Protein AF-A0A8H9ICZ4-F1 (afdb_monomer)

Secondary structure (DSSP, 8-state):
----TTSHHHHHHHHHHHHHH-SSTT-EEHHHHHHHHHHHHHHHHHHHHT-PPPP--------PEEPHHHHHHHHHHHHHHT-S--SSHHHHHHHHHHHHHHHHHH--S-----S-TTTT-EEEEE-TTT--EEEEEEEEEE-SSSS-EEEEEEEETTTTEEEEEEEEGGGEEE-TTSPPPPHHHHHHHHHHHHHHHHHHHHHHHHHHHHHHHHHHHHHHHHHHHPPTT--EEEEEEEEEE---TTS-S--EEEEEEEEEEEES--S--HHHHHHHHTTSGGGHHHHTS-GGGEEE-TTSTTSEEE-SSS-TTSSEEEEEEEE-TT-GGGGSPS-EEPHHHH-TTHHHHHHHHTT-

pLDDT: mean 70.32, std 21.42, range [27.09, 97.62]

Mean predicted aligned error: 17.52 Å

Sequence (356 aa):
MSISLASQSTVLNIATWIRENTTILSTLTATDIAKGIYWQNAESYAARYNESAQAWNDTTQVTETLTRTKAYSELRYILISNCYEGDTQEEINNFALCLRLLNAILANPVDIDSYDTVIGKFVTVKNTYSNAYYDAYILEVDHTGLSPKYTLGAFDIFNDKWLFTTRSERDITINDCRPQLSNTQAVNFKAFIQEQLDAEKQANRDRAKAEQDAHNEYIKHIEQYMPKNTKAVIVAQNVTNTSNSLEDYHGSTTNQTIILAWSTHTRNLFPEMRKAAALHEDTKHLATLPKDCEHKRSYSSLNAYLKETSNEFADGWLVHKVNLFDKGASWVPQGVLAEHLTNPQSTKKLLRKKRT

Organism: NCBI:txid368405

Radius of gyration: 33.21 Å; Cα contacts (8 Å, |Δi|>4): 492; chains: 1; bounding box: 72×67×88 Å

Structure (mmCIF, N/CA/C/O backbone):
data_AF-A0A8H9ICZ4-F1
#
_entry.id   AF-A0A8H9ICZ4-F1
#
loop_
_atom_site.group_PDB
_atom_site.id
_atom_site.type_symbol
_atom_site.label_atom_id
_atom_site.label_alt_id
_atom_site.label_comp_id
_atom_site.label_asym_id
_atom_site.label_entity_id
_atom_site.label_seq_id
_atom_site.pdbx_PDB_ins_code
_atom_site.Cartn_x
_atom_site.Cartn_y
_atom_site.Cartn_z
_atom_site.occupancy
_atom_site.B_iso_or_equiv
_atom_site.auth_seq_id
_atom_site.auth_comp_id
_atom_site.auth_asym_id
_atom_site.auth_atom_id
_atom_site.pdbx_PDB_model_num
ATOM 1 N N . MET A 1 1 ? -35.352 26.876 40.246 1.00 27.09 1 MET A N 1
ATOM 2 C CA . MET A 1 1 ? -35.219 25.408 40.379 1.00 27.09 1 MET A CA 1
ATOM 3 C C . MET A 1 1 ? -33.814 25.057 39.935 1.00 27.09 1 MET A C 1
ATOM 5 O O . MET A 1 1 ? -33.484 25.385 38.806 1.00 27.09 1 MET A O 1
ATOM 9 N N . SER A 1 2 ? -32.968 24.501 40.806 1.00 28.72 2 SER A N 1
ATOM 10 C CA . SER A 1 2 ? -31.608 24.117 40.414 1.00 28.72 2 SER A CA 1
ATOM 11 C C . SER A 1 2 ? -31.675 22.898 39.492 1.00 28.72 2 SER A C 1
ATOM 13 O O . SER A 1 2 ? -32.033 21.798 39.909 1.00 28.72 2 SER A O 1
ATOM 15 N N . ILE A 1 3 ? -31.371 23.093 38.211 1.00 28.48 3 ILE A N 1
ATOM 16 C CA . ILE A 1 3 ? -31.155 21.978 37.291 1.00 28.48 3 ILE A CA 1
ATOM 17 C C . ILE A 1 3 ? -29.785 21.399 37.642 1.00 28.48 3 ILE A C 1
ATOM 19 O O . ILE A 1 3 ? -28.754 22.022 37.410 1.00 28.48 3 ILE A O 1
ATOM 23 N N . SER A 1 4 ? -29.767 20.217 38.256 1.00 35.94 4 SER A N 1
ATOM 24 C CA . SER A 1 4 ? -28.519 19.499 38.508 1.00 35.94 4 SER A CA 1
ATOM 25 C C . SER A 1 4 ? -27.941 19.020 37.173 1.00 35.94 4 SER A C 1
ATOM 27 O O . SER A 1 4 ? -28.551 18.197 36.484 1.00 35.94 4 SER A O 1
ATOM 29 N N . LEU A 1 5 ? -26.756 19.518 36.812 1.00 37.50 5 LEU A N 1
ATOM 30 C CA . LEU A 1 5 ? -25.981 19.075 35.641 1.00 37.50 5 LEU A CA 1
ATOM 31 C C . LEU A 1 5 ? -25.476 17.627 35.789 1.00 37.50 5 LEU A C 1
ATOM 33 O O . LEU A 1 5 ? -25.150 16.973 34.804 1.00 37.50 5 LEU A O 1
ATOM 37 N N . ALA A 1 6 ? -25.497 17.090 37.013 1.00 37.62 6 ALA A N 1
ATOM 38 C CA . ALA A 1 6 ? -25.291 15.675 37.304 1.00 37.62 6 ALA A CA 1
ATOM 39 C C . ALA A 1 6 ? -26.594 14.856 37.243 1.00 37.62 6 ALA A C 1
ATOM 41 O O . ALA A 1 6 ? -26.586 13.661 37.551 1.00 37.62 6 ALA A O 1
ATOM 42 N N . SER A 1 7 ? -27.731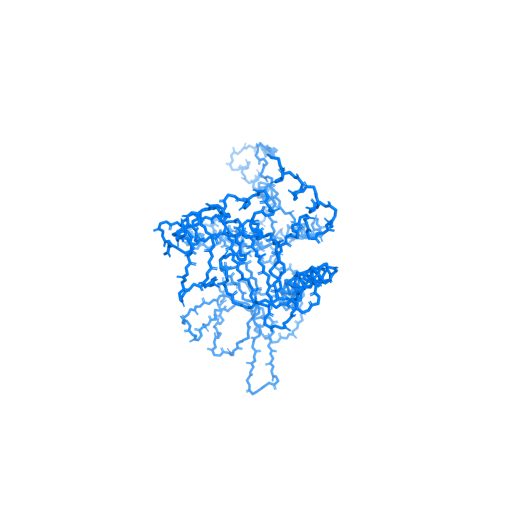 15.449 36.871 1.00 41.56 7 SER A N 1
ATOM 43 C CA . SER A 1 7 ? -28.952 14.670 36.682 1.00 41.56 7 SER A CA 1
ATOM 44 C C . SER A 1 7 ? -28.864 13.873 35.383 1.00 41.56 7 SER A C 1
ATOM 46 O O . SER A 1 7 ? -28.462 14.375 34.330 1.00 41.56 7 SER A O 1
ATOM 48 N N . GLN A 1 8 ? -29.229 12.596 35.472 1.00 39.47 8 GLN A N 1
ATOM 49 C CA . GLN A 1 8 ? -29.241 11.679 34.337 1.00 39.47 8 GLN A CA 1
ATOM 50 C C . GLN A 1 8 ? -30.065 12.242 33.172 1.00 39.47 8 GLN A C 1
ATOM 52 O O . GLN A 1 8 ? -29.652 12.101 32.030 1.00 39.47 8 GLN A O 1
ATOM 57 N N . SER A 1 9 ? -31.159 12.950 33.463 1.00 40.88 9 SER A N 1
ATOM 58 C CA . SER A 1 9 ? -32.068 13.548 32.483 1.00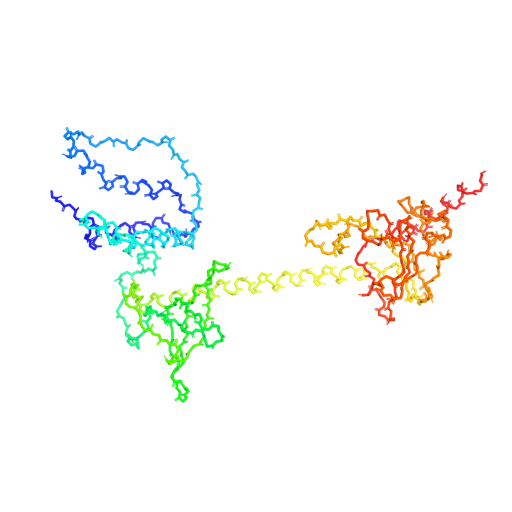 40.88 9 SER A CA 1
ATOM 59 C C . SER A 1 9 ? -31.436 14.685 31.673 1.00 40.88 9 SER A C 1
ATOM 61 O O . SER A 1 9 ? -31.591 14.718 30.458 1.00 40.88 9 SER A O 1
ATOM 63 N N . THR A 1 10 ? -30.677 15.591 32.301 1.00 41.53 10 THR A N 1
ATOM 64 C CA . THR A 1 10 ? -30.000 16.695 31.589 1.00 41.53 10 THR A CA 1
ATOM 65 C C . THR A 1 10 ? -28.884 16.174 30.684 1.00 41.53 10 THR A C 1
ATOM 67 O O . THR A 1 10 ? -28.774 16.584 29.530 1.00 41.53 10 THR A O 1
ATOM 70 N N . VAL A 1 11 ? -28.114 15.198 31.171 1.00 44.62 11 VAL A N 1
ATOM 71 C CA . VAL A 1 11 ? -27.089 14.496 30.383 1.00 44.62 11 VAL A CA 1
ATOM 72 C C . VAL A 1 11 ? -27.720 13.728 29.221 1.00 44.62 11 VAL A C 1
ATOM 74 O O . VAL A 1 11 ? -27.209 13.797 28.105 1.00 44.62 11 VAL A O 1
ATOM 77 N N . LEU A 1 12 ? -28.843 13.038 29.455 1.00 43.97 12 LEU A N 1
ATOM 78 C CA . LEU A 1 12 ? -29.597 12.359 28.402 1.00 43.97 12 LEU A CA 1
ATOM 79 C C . LEU A 1 12 ? -30.055 13.342 27.342 1.00 43.97 12 LEU A C 1
ATOM 81 O O . LEU A 1 12 ? -29.928 13.036 26.169 1.00 43.97 12 LEU A O 1
ATOM 85 N N . ASN A 1 13 ? -30.567 14.505 27.733 1.00 43.56 13 ASN A N 1
ATOM 86 C CA . ASN A 1 13 ? -31.082 15.493 26.795 1.00 43.56 13 ASN A CA 1
ATOM 87 C C . ASN A 1 13 ? -29.965 16.107 25.949 1.00 43.56 13 ASN A C 1
ATOM 89 O O . ASN A 1 13 ? -30.157 16.277 24.755 1.00 43.56 13 ASN A O 1
ATOM 93 N N . ILE A 1 14 ? -28.782 16.357 26.517 1.00 45.78 14 ILE A N 1
ATOM 94 C CA . ILE A 1 14 ? -27.611 16.828 25.759 1.00 45.78 14 ILE A CA 1
ATOM 95 C C . ILE A 1 14 ? -27.103 15.726 24.820 1.00 45.78 14 ILE A C 1
ATOM 97 O O . ILE A 1 14 ? -26.908 15.965 23.635 1.00 45.78 14 ILE A O 1
ATOM 101 N N . ALA A 1 15 ? -26.959 14.495 25.314 1.00 47.31 15 ALA A N 1
ATOM 102 C CA . ALA A 1 15 ? -26.570 13.334 24.516 1.00 47.31 15 ALA A CA 1
ATOM 103 C C . ALA A 1 15 ? -27.557 13.028 23.382 1.00 47.31 15 ALA A C 1
ATOM 105 O O . ALA A 1 15 ? -27.167 12.630 22.289 1.00 47.31 15 ALA A O 1
ATOM 106 N N . THR A 1 16 ? -28.849 13.162 23.660 1.00 43.47 16 THR A N 1
ATOM 107 C CA . THR A 1 16 ? -29.951 12.927 22.724 1.00 43.47 16 THR A CA 1
ATOM 108 C C . THR A 1 16 ? -30.033 14.060 21.720 1.00 43.47 16 THR A C 1
ATOM 110 O O . THR A 1 16 ? -30.043 13.776 20.538 1.00 43.47 16 THR A O 1
ATOM 113 N N . TRP A 1 17 ? -29.918 15.321 22.143 1.00 43.56 17 TRP A N 1
ATOM 114 C CA . TRP A 1 17 ? -29.820 16.463 21.235 1.00 43.56 17 TRP A CA 1
ATOM 115 C C . TRP A 1 17 ? -28.614 16.345 20.296 1.00 43.56 17 TRP A C 1
ATOM 117 O O . TRP A 1 17 ? -28.780 16.519 19.092 1.00 43.56 17 TRP A O 1
ATOM 127 N N . ILE A 1 18 ? -27.435 15.969 20.813 1.00 43.91 18 ILE A N 1
ATOM 128 C CA . ILE A 1 18 ? -26.242 15.696 19.999 1.00 43.91 18 ILE A CA 1
ATOM 129 C C . ILE A 1 18 ? -26.544 14.574 18.999 1.00 43.91 18 ILE A C 1
ATOM 131 O O . ILE A 1 18 ? -26.320 14.762 17.813 1.00 43.91 18 ILE A O 1
ATOM 135 N N . ARG A 1 19 ? -27.111 13.440 19.424 1.00 45.88 19 ARG A N 1
ATOM 136 C CA . ARG A 1 19 ? -27.423 12.302 18.531 1.00 45.88 19 ARG A CA 1
ATOM 137 C C . ARG A 1 19 ? -28.530 12.590 17.506 1.00 45.88 19 ARG A C 1
ATOM 139 O O . ARG A 1 19 ? -28.435 12.127 16.377 1.00 45.88 19 ARG A O 1
ATOM 146 N N . GLU A 1 20 ? -29.563 13.340 17.875 1.00 39.91 20 GLU A N 1
ATOM 147 C CA . GLU A 1 20 ? -30.740 13.630 17.041 1.00 39.91 20 GLU A CA 1
ATOM 148 C C . GLU A 1 20 ? -30.506 14.791 16.066 1.00 39.91 20 GLU A C 1
ATOM 150 O O . GLU A 1 20 ? -31.082 14.801 14.982 1.00 39.91 20 GLU A O 1
ATOM 155 N N . ASN A 1 21 ? -29.634 15.746 16.413 1.00 36.22 21 ASN A N 1
ATOM 156 C CA . ASN A 1 21 ? -29.272 16.878 15.550 1.00 36.22 21 ASN A CA 1
ATOM 157 C C . ASN A 1 21 ? -27.935 16.667 14.818 1.00 36.22 21 ASN A C 1
ATOM 159 O O . ASN A 1 21 ? -27.538 17.509 14.016 1.00 36.22 21 ASN A O 1
ATOM 163 N N . THR A 1 22 ? -27.257 15.534 15.043 1.00 37.00 22 THR A N 1
ATOM 164 C CA . THR A 1 22 ? -26.111 15.080 14.241 1.00 37.00 22 THR A CA 1
ATOM 165 C C . THR A 1 22 ? -26.385 13.667 13.731 1.00 37.00 22 THR A C 1
ATOM 167 O O . THR A 1 22 ? -25.941 12.659 14.269 1.00 37.00 22 THR A O 1
ATOM 170 N N . THR A 1 23 ? -27.175 13.583 12.662 1.00 30.86 23 THR A N 1
ATOM 171 C CA . THR A 1 23 ? -27.604 12.312 12.055 1.00 30.86 23 THR A CA 1
ATOM 172 C C . THR A 1 23 ? -26.457 11.489 11.466 1.00 30.86 23 THR A C 1
ATOM 174 O O . THR A 1 23 ? -26.645 10.317 11.155 1.00 30.86 23 THR A O 1
ATOM 177 N N . ILE A 1 24 ? -25.257 12.058 11.347 1.00 32.97 24 ILE A N 1
ATOM 178 C CA . ILE A 1 24 ? -24.022 11.378 10.962 1.00 32.97 24 ILE A CA 1
ATOM 179 C C . ILE A 1 24 ? -22.889 12.094 11.717 1.00 32.97 24 ILE A C 1
ATOM 181 O O . ILE A 1 24 ? -22.694 13.293 11.531 1.00 32.97 24 ILE A O 1
ATOM 185 N N . LEU A 1 25 ? -22.145 11.397 12.586 1.00 39.47 25 LEU A N 1
ATOM 186 C CA . LEU A 1 25 ? -20.946 11.921 13.270 1.00 39.47 25 LEU A CA 1
ATOM 187 C C . LEU A 1 25 ? -19.791 12.114 12.268 1.00 39.47 25 LEU A C 1
ATOM 189 O O . LEU A 1 25 ? -18.772 11.429 12.344 1.00 39.47 25 LEU A O 1
ATOM 193 N N . SER A 1 26 ? -19.937 13.025 11.307 1.00 34.00 26 SER A N 1
ATOM 194 C CA . SER A 1 26 ? -18.818 13.433 10.459 1.00 34.00 26 SER A CA 1
ATOM 195 C C . SER A 1 26 ? -18.043 14.601 11.058 1.00 34.00 26 SER A C 1
ATOM 197 O O . SER A 1 26 ? -16.827 14.614 10.912 1.00 34.00 26 SER A O 1
ATOM 199 N N . THR A 1 27 ? -18.679 15.550 11.761 1.00 37.88 27 THR A N 1
ATOM 200 C CA . THR A 1 27 ? -17.985 16.775 12.193 1.00 37.88 27 THR A CA 1
ATOM 201 C C . THR A 1 27 ? -18.623 17.456 13.420 1.00 37.88 27 THR A C 1
ATOM 203 O O . THR A 1 27 ? -19.691 18.050 13.296 1.00 37.88 27 THR A O 1
ATOM 206 N N . LEU A 1 28 ? -17.972 17.425 14.590 1.00 40.53 28 LEU A N 1
ATOM 207 C CA . LEU A 1 28 ? -18.245 18.343 15.717 1.00 40.53 28 LEU A CA 1
ATOM 208 C C . LEU A 1 28 ? -17.168 19.428 15.729 1.00 40.53 28 LEU A C 1
ATOM 210 O O . LEU A 1 28 ? -15.996 19.070 15.663 1.00 40.53 28 LEU A O 1
ATOM 214 N N . THR A 1 29 ? -17.499 20.718 15.836 1.00 48.00 29 THR A N 1
ATOM 215 C CA . THR A 1 29 ? -16.441 21.724 16.031 1.00 48.00 29 THR A CA 1
ATOM 216 C C . THR A 1 29 ? -16.090 21.868 17.510 1.00 48.00 29 THR A C 1
ATOM 218 O O . THR A 1 29 ? -16.952 21.718 18.379 1.00 48.00 29 THR A O 1
ATOM 221 N N . ALA A 1 30 ? -14.835 22.186 17.837 1.00 45.31 30 ALA A N 1
ATOM 222 C CA . ALA A 1 30 ? -14.456 22.509 19.221 1.00 45.31 30 ALA A CA 1
ATOM 223 C C . ALA A 1 30 ? -15.300 23.673 19.794 1.00 45.31 30 ALA A C 1
ATOM 225 O O . ALA A 1 30 ? -15.595 23.708 20.991 1.00 45.31 30 ALA A O 1
ATOM 226 N N . THR A 1 31 ? -15.770 24.578 18.929 1.00 47.00 31 THR A N 1
ATOM 227 C CA . THR A 1 31 ? -16.723 25.640 19.272 1.00 47.00 31 THR A CA 1
ATOM 228 C C . THR A 1 31 ? -18.098 25.111 19.692 1.00 47.00 31 THR A C 1
ATOM 230 O O . THR A 1 31 ? -18.694 25.688 20.598 1.00 47.00 31 THR A O 1
ATOM 233 N N . ASP A 1 32 ? -18.599 24.017 19.118 1.00 48.28 32 ASP A N 1
ATOM 234 C CA . ASP A 1 32 ? -19.901 23.443 19.499 1.00 48.28 32 ASP A CA 1
ATOM 235 C C . ASP A 1 32 ? -19.861 22.830 20.905 1.00 48.28 32 ASP A C 1
ATOM 237 O O . ASP A 1 32 ? -20.785 23.007 21.703 1.00 48.28 32 ASP A O 1
ATOM 241 N N . ILE A 1 33 ? -18.741 22.186 21.249 1.00 48.81 33 ILE A N 1
ATOM 242 C CA . ILE A 1 33 ? -18.487 21.656 22.595 1.00 48.81 33 ILE A CA 1
ATOM 243 C C . ILE A 1 33 ? -18.355 22.811 23.602 1.00 48.81 33 ILE A C 1
ATOM 245 O O . ILE A 1 33 ? -18.996 22.792 24.654 1.00 48.81 33 ILE A O 1
ATOM 249 N N . ALA A 1 34 ? -17.588 23.853 23.264 1.00 46.28 34 ALA A N 1
ATOM 250 C CA . ALA A 1 34 ? -17.406 25.031 24.114 1.00 46.28 34 ALA A CA 1
ATOM 251 C C . ALA A 1 34 ? -18.712 25.818 24.339 1.00 46.28 34 ALA A C 1
ATOM 253 O O . ALA A 1 34 ? -18.998 26.213 25.471 1.00 46.28 34 ALA A O 1
ATOM 254 N N . LYS A 1 35 ? -19.547 25.988 23.301 1.00 49.44 35 LYS A N 1
ATOM 255 C CA . LYS A 1 35 ? -20.887 26.595 23.408 1.00 49.44 35 LYS A CA 1
ATOM 256 C C . LYS A 1 35 ? -21.784 25.782 24.342 1.00 49.44 35 LYS A C 1
ATOM 258 O O . LYS A 1 35 ? -22.450 26.365 25.197 1.00 49.44 35 LYS A O 1
ATOM 263 N N . GLY A 1 36 ? -21.762 24.452 24.230 1.00 45.88 36 GLY A N 1
ATOM 264 C CA . GLY A 1 36 ? -22.492 23.559 25.131 1.00 45.88 36 GLY A CA 1
ATOM 265 C C . GLY A 1 36 ? -22.090 23.730 26.601 1.00 45.88 36 GLY A C 1
ATOM 266 O O . GLY A 1 36 ? -22.961 23.790 27.466 1.00 45.88 36 GLY A O 1
ATOM 267 N N . ILE A 1 37 ? -20.790 23.877 26.879 1.00 45.56 37 ILE A N 1
ATOM 268 C CA . ILE A 1 37 ? -20.255 24.100 28.234 1.00 45.56 37 ILE A CA 1
ATOM 269 C C . ILE A 1 37 ? -20.577 25.517 28.748 1.00 45.56 37 ILE A C 1
ATOM 271 O O . ILE A 1 37 ? -20.910 25.682 29.921 1.00 45.56 37 ILE A O 1
ATOM 275 N N . TYR A 1 38 ? -20.520 26.552 27.905 1.00 44.19 38 TYR A N 1
ATOM 276 C CA . TYR A 1 38 ? -20.834 27.927 28.312 1.00 44.19 38 TYR A CA 1
ATOM 277 C C . TYR A 1 38 ? -22.303 28.125 28.673 1.00 44.19 38 TYR A C 1
ATOM 279 O O . TYR A 1 38 ? -22.601 28.646 29.745 1.00 44.19 38 TYR A O 1
ATOM 287 N N . TRP A 1 39 ? -23.231 27.682 27.819 1.00 44.75 39 TRP A N 1
ATOM 288 C CA . TRP A 1 39 ? -24.665 27.839 28.083 1.00 44.75 39 TRP A CA 1
ATOM 289 C C . TRP A 1 39 ? -25.118 27.068 29.331 1.00 44.75 39 TRP A C 1
ATOM 291 O O . TRP A 1 39 ? -26.049 27.498 30.004 1.00 44.75 39 TRP A O 1
ATOM 301 N N . GLN A 1 40 ? -24.417 25.992 29.703 1.00 42.16 40 GLN A N 1
ATOM 302 C CA . GLN A 1 40 ? -24.624 25.290 30.977 1.00 42.16 40 GLN A CA 1
ATOM 303 C C . GLN A 1 40 ? -24.205 26.107 32.207 1.00 42.16 40 GLN A C 1
ATOM 305 O O . GLN A 1 40 ? -24.763 25.921 33.287 1.00 42.16 40 GLN A O 1
ATOM 310 N N . ASN A 1 41 ? -23.228 27.004 32.059 1.00 39.53 41 ASN A N 1
ATOM 311 C CA . ASN A 1 41 ? -22.627 27.750 33.163 1.00 39.53 41 ASN A CA 1
ATOM 312 C C . ASN A 1 41 ? -23.062 29.220 33.221 1.00 39.53 41 ASN A C 1
ATOM 314 O O . ASN A 1 41 ? -22.867 29.854 34.254 1.00 39.53 41 ASN A O 1
ATOM 318 N N . ALA A 1 42 ? -23.671 29.762 32.163 1.00 45.28 42 ALA A N 1
ATOM 319 C CA . ALA A 1 42 ? -23.989 31.184 32.038 1.00 45.28 42 ALA A CA 1
ATOM 320 C C . ALA A 1 42 ? -24.903 31.705 33.163 1.00 45.28 42 ALA A C 1
ATOM 322 O O . ALA A 1 42 ? -24.630 32.761 33.726 1.00 45.28 42 ALA A O 1
ATOM 323 N N . GLU A 1 43 ? -25.936 30.950 33.554 1.00 44.38 43 GLU A N 1
ATOM 324 C CA . GLU A 1 43 ? -26.834 31.337 34.656 1.00 44.38 43 GLU A CA 1
ATOM 325 C C . GLU A 1 43 ? -26.181 31.174 36.037 1.00 44.38 43 GLU A C 1
ATOM 327 O O . GLU A 1 43 ? -26.373 32.010 36.918 1.00 44.38 43 GLU A O 1
ATOM 332 N N . SER A 1 44 ? -25.364 30.130 36.221 1.00 42.50 44 SER A N 1
ATOM 333 C CA . SER A 1 44 ? -24.639 29.882 37.477 1.00 42.50 44 SER A CA 1
ATOM 334 C C . SER A 1 44 ? -23.528 30.912 37.706 1.00 42.50 44 SER A C 1
ATOM 336 O O . SER A 1 44 ? -23.331 31.376 38.826 1.00 42.50 44 SER A O 1
ATOM 338 N N . TYR A 1 45 ? -22.831 31.312 36.641 1.00 41.72 45 TYR A N 1
ATOM 339 C CA . TYR A 1 45 ? -21.828 32.375 36.642 1.00 41.72 45 TYR A CA 1
ATOM 340 C C . TYR A 1 45 ? -22.478 33.742 36.904 1.00 41.72 45 TYR A C 1
ATOM 342 O O . TYR A 1 45 ? -22.059 34.457 37.810 1.00 41.72 45 TYR A O 1
ATOM 350 N N . ALA A 1 46 ? -23.567 34.063 36.196 1.00 48.16 46 ALA A N 1
ATOM 351 C CA . ALA A 1 46 ? -24.364 35.275 36.400 1.00 48.16 46 ALA A CA 1
ATOM 352 C C . ALA A 1 46 ? -24.874 35.409 37.849 1.00 48.16 46 ALA A C 1
ATOM 354 O O . ALA A 1 46 ? -24.728 36.459 38.472 1.00 48.16 46 ALA A O 1
ATOM 355 N N . ALA A 1 47 ? -25.370 34.315 38.435 1.00 46.69 47 ALA A N 1
ATOM 356 C CA . ALA A 1 47 ? -25.813 34.279 39.827 1.00 46.69 47 ALA A CA 1
ATOM 357 C C . ALA A 1 47 ? -24.665 34.449 40.841 1.00 46.69 47 ALA A C 1
ATOM 359 O O . ALA A 1 47 ? -24.868 35.039 41.900 1.00 46.69 47 ALA A O 1
ATOM 360 N N . ARG A 1 48 ? -23.457 33.957 40.530 1.00 43.25 48 ARG A N 1
ATOM 361 C CA . ARG A 1 48 ? -22.283 34.035 41.421 1.00 43.25 48 ARG A CA 1
ATOM 362 C C . ARG A 1 48 ? -21.703 35.451 41.514 1.00 43.25 48 ARG A C 1
ATOM 364 O O . ARG A 1 48 ? -21.144 35.797 42.551 1.00 43.25 48 ARG A O 1
ATOM 371 N N . TYR A 1 49 ? -21.875 36.264 40.470 1.00 43.56 49 TYR A N 1
ATOM 372 C CA . TYR A 1 49 ? -21.368 37.643 40.396 1.00 43.56 49 TYR A CA 1
ATOM 373 C C . TYR A 1 49 ? -22.470 38.715 40.401 1.00 43.56 49 TYR A C 1
ATOM 375 O O . TYR A 1 49 ? -22.174 39.903 40.312 1.00 43.56 49 TYR A O 1
ATOM 383 N N . ASN A 1 50 ? -23.732 38.309 40.584 1.00 56.53 50 ASN A N 1
ATOM 384 C CA . ASN A 1 50 ? -24.913 39.177 40.602 1.00 56.53 50 ASN A CA 1
ATOM 385 C C . ASN A 1 50 ? -25.105 39.985 39.300 1.00 56.53 50 ASN A C 1
ATOM 387 O O . ASN A 1 50 ? -25.561 41.129 39.314 1.00 56.53 50 ASN A O 1
ATOM 391 N N . GLU A 1 51 ? -24.753 39.368 38.174 1.00 51.19 51 GLU A N 1
ATOM 392 C CA . GLU A 1 51 ? -24.888 39.917 36.826 1.00 51.19 51 GLU A CA 1
ATOM 393 C C . GLU A 1 51 ? -25.991 39.179 36.050 1.00 51.19 51 GLU A C 1
ATOM 395 O O . GLU A 1 51 ? -26.518 38.162 36.492 1.00 51.19 51 GLU A O 1
ATOM 400 N N . SER A 1 52 ? -26.381 39.701 34.886 1.00 52.78 52 SER A N 1
ATOM 401 C CA . SER A 1 52 ? -27.273 38.988 33.958 1.00 52.78 52 SER A CA 1
ATOM 402 C C . SER A 1 52 ? -26.439 38.100 33.035 1.00 52.78 52 SER A C 1
ATOM 404 O O . SER A 1 52 ? -25.384 38.539 32.579 1.00 52.78 52 SER A O 1
ATOM 406 N N . ALA A 1 53 ? -26.904 36.883 32.726 1.00 51.53 53 ALA A N 1
ATOM 407 C CA . ALA A 1 53 ? -26.224 36.005 31.772 1.00 51.53 53 ALA A CA 1
ATOM 408 C C . ALA A 1 53 ? -26.044 36.734 30.431 1.00 51.53 53 ALA A C 1
ATOM 410 O O . ALA A 1 53 ? -27.022 37.134 29.796 1.00 51.53 53 ALA A O 1
ATOM 411 N N . GLN A 1 54 ? -24.793 36.955 30.030 1.00 51.25 54 GLN A N 1
ATOM 412 C CA . GLN A 1 54 ? -24.497 37.607 28.758 1.00 51.25 54 GLN A CA 1
ATOM 413 C C . GLN A 1 54 ? -24.628 36.612 27.601 1.00 51.25 54 GLN A C 1
ATOM 415 O O . GLN A 1 54 ? -24.502 35.402 27.780 1.00 51.25 54 GLN A O 1
ATOM 420 N N . ALA A 1 55 ? -24.908 37.120 26.400 1.00 53.16 55 ALA A N 1
ATOM 421 C CA . ALA A 1 55 ? -24.894 36.298 25.198 1.00 53.16 55 ALA A CA 1
ATOM 422 C C . ALA A 1 55 ? -23.460 35.821 24.907 1.00 53.16 55 ALA A C 1
ATOM 424 O O . ALA A 1 55 ? -22.511 36.593 25.055 1.00 53.16 55 ALA A O 1
ATOM 425 N N . TRP A 1 56 ? -23.306 34.566 24.465 1.00 46.09 56 TRP A N 1
ATOM 426 C CA . TRP A 1 56 ? -22.014 34.028 24.027 1.00 46.09 56 TRP A CA 1
ATOM 427 C C . TRP A 1 56 ? -21.412 34.921 22.939 1.00 46.09 56 TRP A C 1
ATOM 429 O O . TRP A 1 56 ? -21.949 35.004 21.831 1.00 46.09 56 TRP A O 1
ATOM 439 N N . ASN A 1 57 ? -20.297 35.581 23.255 1.00 49.62 57 ASN A N 1
ATOM 440 C CA . ASN A 1 57 ? -19.577 36.417 22.304 1.00 49.62 57 ASN A CA 1
ATOM 441 C C . ASN A 1 57 ? -18.576 35.549 21.531 1.00 49.62 57 ASN A C 1
ATOM 443 O O . ASN A 1 57 ? -17.552 35.120 22.059 1.00 49.62 57 ASN A O 1
ATOM 447 N N . ASP A 1 58 ? -18.913 35.271 20.272 1.00 49.22 58 ASP A N 1
ATOM 448 C CA . ASP A 1 58 ? -18.264 34.302 19.380 1.00 49.22 58 ASP A CA 1
ATOM 449 C C . ASP A 1 58 ? -16.944 34.829 18.777 1.00 49.22 58 ASP A C 1
ATOM 451 O O . ASP A 1 58 ? -16.732 34.765 17.569 1.00 49.22 58 ASP A O 1
ATOM 455 N N . THR A 1 59 ? -16.052 35.415 19.582 1.00 44.66 59 THR A N 1
ATOM 456 C CA . THR A 1 59 ? -14.808 36.018 19.058 1.00 44.66 59 THR A CA 1
ATOM 457 C C . THR A 1 59 ? -13.711 35.003 18.726 1.00 44.66 59 THR A C 1
ATOM 459 O O . THR A 1 59 ? -12.736 35.359 18.069 1.00 44.66 59 THR A O 1
ATOM 462 N N . THR A 1 60 ? -13.867 33.738 19.122 1.00 46.81 60 THR A N 1
ATOM 463 C CA . THR A 1 60 ? -12.933 32.642 18.816 1.00 46.81 60 THR A CA 1
ATOM 464 C C . THR A 1 60 ? -13.697 31.438 18.269 1.00 46.81 60 THR A C 1
ATOM 466 O O . THR A 1 60 ? -13.990 30.475 18.976 1.00 46.81 60 THR A O 1
ATOM 469 N N . GLN A 1 61 ? -14.026 31.487 16.977 1.00 45.16 61 GLN A N 1
ATOM 470 C CA . GLN A 1 61 ? -14.460 30.297 16.252 1.00 45.16 61 GLN A CA 1
ATOM 471 C C . GLN A 1 61 ? -13.258 29.371 16.043 1.00 45.16 61 GLN A C 1
ATOM 473 O O . GLN A 1 61 ? -12.357 29.662 15.260 1.00 45.16 61 GLN A O 1
ATOM 478 N N . VAL A 1 62 ? -13.242 28.251 16.758 1.00 45.38 62 VAL A N 1
ATOM 479 C CA . VAL A 1 62 ? -12.336 27.133 16.514 1.00 45.38 62 VAL A CA 1
ATOM 480 C C . VAL A 1 62 ? -13.042 26.223 15.512 1.00 45.38 62 VAL A C 1
ATOM 482 O O . VAL A 1 62 ? -13.919 25.438 15.863 1.00 45.38 62 VAL A O 1
ATOM 485 N N . THR A 1 63 ? -12.677 26.361 14.240 1.00 45.75 63 THR A N 1
ATOM 486 C CA . THR A 1 63 ? -13.274 25.657 13.091 1.00 45.75 63 THR A CA 1
ATOM 487 C C . THR A 1 63 ? -12.792 24.213 12.928 1.00 45.75 63 THR A C 1
ATOM 489 O O . THR A 1 63 ? -13.049 23.581 11.902 1.00 45.75 63 THR A O 1
ATOM 492 N N . GLU A 1 64 ? -12.091 23.660 13.921 1.00 44.69 64 GLU A N 1
ATOM 493 C CA . GLU A 1 64 ? -11.579 22.298 13.834 1.00 44.69 64 GLU A CA 1
ATOM 494 C C . GLU A 1 64 ? -12.701 21.279 14.015 1.00 44.69 64 GLU A C 1
ATOM 496 O O . GLU A 1 64 ? -13.374 21.232 15.041 1.00 44.69 64 GLU A O 1
ATOM 501 N N . THR A 1 65 ? -12.859 20.449 12.993 1.00 44.66 65 THR A N 1
ATOM 502 C CA . THR A 1 65 ? -13.761 19.308 12.934 1.00 44.66 65 THR A CA 1
ATOM 503 C C . THR A 1 65 ? -13.169 18.111 13.687 1.00 44.66 65 THR A C 1
ATOM 505 O O . THR A 1 65 ? -12.101 17.612 13.334 1.00 44.66 65 THR A O 1
ATOM 508 N N . LEU A 1 66 ? -13.882 17.610 14.693 1.00 44.28 66 LEU A N 1
ATOM 509 C CA . LEU A 1 66 ? -13.517 16.445 15.495 1.00 44.28 66 LEU A CA 1
ATOM 510 C C . LEU A 1 66 ? -14.316 15.212 15.041 1.00 44.28 66 LEU A C 1
ATOM 512 O O . LEU A 1 66 ? -15.548 15.234 14.997 1.00 44.28 66 LEU A O 1
ATOM 516 N N . THR A 1 67 ? -13.607 14.125 14.719 1.00 48.84 67 THR A N 1
ATOM 517 C CA . THR A 1 67 ? -14.189 12.795 14.452 1.00 48.84 67 THR A CA 1
ATOM 518 C C . THR A 1 67 ? -14.588 12.105 15.763 1.00 48.84 67 THR A C 1
ATOM 520 O O . THR A 1 67 ? -14.109 12.487 16.829 1.00 48.84 67 THR A O 1
ATOM 523 N N . ARG A 1 68 ? -15.414 11.044 15.726 1.00 46.59 68 ARG A N 1
ATOM 524 C CA . ARG A 1 68 ? -15.791 10.275 16.938 1.00 46.59 68 ARG A CA 1
ATOM 525 C C . ARG A 1 68 ? -14.570 9.727 17.691 1.00 46.59 68 ARG A C 1
ATOM 527 O O . ARG A 1 68 ? -14.534 9.792 18.916 1.00 46.59 68 ARG A O 1
ATOM 534 N N . THR A 1 69 ? -13.564 9.235 16.965 1.00 48.25 69 THR A N 1
ATOM 535 C CA . THR A 1 69 ? -12.292 8.756 17.534 1.00 48.25 69 THR A CA 1
ATOM 536 C C . THR A 1 69 ? -11.500 9.897 18.161 1.00 48.25 69 THR A C 1
ATOM 538 O O . THR A 1 69 ? -11.031 9.761 19.287 1.00 48.25 69 THR A O 1
ATOM 541 N N . LYS A 1 70 ? -11.426 11.055 17.493 1.00 52.88 70 LYS A N 1
ATOM 542 C CA . LYS A 1 70 ? -10.716 12.222 18.024 1.00 52.88 70 LYS A CA 1
ATOM 543 C C . LYS A 1 70 ? -11.422 12.798 19.255 1.00 52.88 70 LYS A C 1
ATOM 545 O O . LYS A 1 70 ? -10.775 13.025 20.264 1.00 52.88 70 LYS A O 1
ATOM 550 N N . ALA A 1 71 ? -12.751 12.896 19.240 1.00 52.41 71 ALA A N 1
ATOM 551 C CA . ALA A 1 71 ? -13.548 13.279 20.405 1.00 52.41 71 ALA A CA 1
ATOM 552 C C . ALA A 1 71 ? -13.376 12.297 21.581 1.00 52.41 71 ALA A C 1
ATOM 554 O O . ALA A 1 71 ? -13.245 12.728 22.724 1.00 52.41 71 ALA A O 1
ATOM 555 N N . TYR A 1 72 ? -13.319 10.984 21.315 1.00 52.06 72 TYR A N 1
ATOM 556 C CA . TYR A 1 72 ? -12.997 9.976 22.331 1.00 52.06 72 TYR A CA 1
ATOM 557 C C . TYR A 1 72 ? -11.577 10.153 22.885 1.00 52.06 72 TYR A C 1
ATOM 559 O O . TYR A 1 72 ? -11.393 10.083 24.098 1.00 52.06 72 TYR A O 1
ATOM 567 N N . SER A 1 73 ? -10.587 10.400 22.022 1.00 51.94 73 SER A N 1
ATOM 568 C CA . SER A 1 73 ? -9.187 10.611 22.407 1.00 51.94 73 SER A CA 1
ATOM 569 C C . SER A 1 73 ? -9.020 11.846 23.297 1.00 51.94 73 SER A C 1
ATOM 571 O O . SER A 1 73 ? -8.452 11.735 24.381 1.00 51.94 73 SER A O 1
ATOM 573 N N . GLU A 1 74 ? -9.614 12.980 22.917 1.00 54.50 74 GLU A N 1
ATOM 574 C CA . GLU A 1 74 ? -9.575 14.229 23.692 1.00 54.50 74 GLU A CA 1
ATOM 575 C C . GLU A 1 74 ? -10.277 14.079 25.051 1.00 54.50 74 GLU A C 1
ATOM 577 O O . GLU A 1 74 ? -9.710 14.407 26.093 1.00 54.50 74 GLU A O 1
ATOM 582 N N . LEU A 1 75 ? -11.482 13.494 25.081 1.00 53.12 75 LEU A N 1
ATOM 583 C CA . LEU A 1 75 ? -12.203 13.237 26.335 1.00 53.12 75 LEU A CA 1
ATOM 584 C C . LEU A 1 75 ? -11.457 12.236 27.227 1.00 53.12 75 LEU A C 1
ATOM 586 O O . LEU A 1 75 ? -11.411 12.408 28.445 1.00 53.12 75 LEU A O 1
ATOM 590 N N . ARG A 1 76 ? -10.838 11.203 26.639 1.00 53.97 76 ARG A N 1
ATOM 591 C CA . ARG A 1 76 ? -9.978 10.249 27.354 1.00 53.97 76 ARG A CA 1
ATOM 592 C C . ARG A 1 76 ? -8.749 10.946 27.925 1.00 53.97 76 ARG A C 1
ATOM 594 O O . ARG A 1 76 ? -8.385 10.636 29.055 1.00 53.97 76 ARG A O 1
ATOM 601 N N . TYR A 1 77 ? -8.111 11.833 27.166 1.00 49.62 77 TYR A N 1
ATOM 602 C CA . TYR A 1 77 ? -6.933 12.575 27.602 1.00 49.62 77 TYR A CA 1
ATOM 603 C C . TYR A 1 77 ? -7.280 13.503 28.768 1.00 49.62 77 TYR A C 1
ATOM 605 O O . TYR A 1 77 ? -6.635 13.420 29.804 1.00 49.62 77 TYR A O 1
ATOM 613 N N . ILE A 1 78 ? -8.374 14.266 28.673 1.00 50.34 78 ILE A N 1
ATOM 614 C CA . ILE A 1 78 ? -8.889 15.106 29.767 1.00 50.34 78 ILE A CA 1
ATOM 615 C C . ILE A 1 78 ? -9.192 14.269 31.017 1.00 50.34 78 ILE A C 1
ATOM 617 O O . ILE A 1 78 ? -8.838 14.666 32.125 1.00 50.34 78 ILE A O 1
ATOM 621 N N . LEU A 1 79 ? -9.813 13.096 30.858 1.00 49.59 79 LEU A N 1
ATOM 622 C CA . LEU A 1 79 ? -10.088 12.192 31.976 1.00 49.59 79 LEU A CA 1
ATOM 623 C C . LEU A 1 79 ? -8.798 11.666 32.612 1.00 49.59 79 LEU A C 1
ATOM 625 O O . LEU A 1 79 ? -8.704 11.684 33.830 1.00 49.59 79 LEU A O 1
ATOM 629 N N . ILE A 1 80 ? -7.808 11.244 31.814 1.00 45.78 80 ILE A N 1
ATOM 630 C CA . ILE A 1 80 ? -6.514 10.723 32.293 1.00 45.78 80 ILE A CA 1
ATOM 631 C C . ILE A 1 80 ? -5.671 11.817 32.958 1.00 45.78 80 ILE A C 1
ATOM 633 O O . ILE A 1 80 ? -5.062 11.575 33.996 1.00 45.78 80 ILE A O 1
ATOM 637 N N . SER A 1 81 ? -5.651 13.025 32.398 1.00 41.50 81 SER A N 1
ATOM 638 C CA . SER A 1 81 ? -4.918 14.165 32.953 1.00 41.50 81 SER A CA 1
ATOM 639 C C . SER A 1 81 ? -5.542 14.698 34.247 1.00 41.50 81 SER A C 1
ATOM 641 O O . SER A 1 81 ? -4.810 15.197 35.094 1.00 41.50 81 SER A O 1
ATOM 643 N N . ASN A 1 82 ? -6.856 14.526 34.438 1.00 42.16 82 ASN A N 1
ATOM 644 C CA . ASN A 1 82 ? -7.568 14.839 35.684 1.00 42.16 82 ASN A CA 1
ATOM 645 C C . ASN A 1 82 ? -7.687 13.632 36.643 1.00 42.16 82 ASN A C 1
ATOM 647 O O . ASN A 1 82 ? -8.431 13.698 37.615 1.00 42.16 82 ASN A O 1
ATOM 651 N N . CYS A 1 83 ? -6.967 12.524 36.400 1.00 39.75 83 CYS A N 1
ATOM 652 C CA . CYS A 1 83 ? -6.903 11.370 37.319 1.00 39.75 83 CYS A CA 1
ATOM 653 C C . CYS A 1 83 ? -6.067 11.622 38.584 1.00 39.75 83 CYS A C 1
ATOM 655 O O . CYS A 1 83 ? -5.857 10.692 39.362 1.00 39.75 83 CYS A O 1
ATOM 657 N N . TYR A 1 84 ? -5.568 12.837 38.797 1.00 41.28 84 TYR A N 1
ATOM 658 C CA . TYR A 1 84 ? -5.106 13.236 40.118 1.00 41.28 84 TYR A CA 1
ATOM 659 C C . TYR A 1 84 ? -6.327 13.739 40.876 1.00 41.28 84 TYR A C 1
ATOM 661 O O . TYR A 1 84 ? -6.864 14.784 40.531 1.00 41.28 84 TYR A O 1
ATOM 669 N N . GLU A 1 85 ? -6.792 12.925 41.827 1.00 48.88 85 GLU A N 1
ATOM 670 C CA . GLU A 1 85 ? -7.911 13.193 42.733 1.00 48.88 85 GLU A CA 1
ATOM 671 C C . GLU A 1 85 ? -7.965 14.674 43.125 1.00 48.88 85 GLU A C 1
ATOM 673 O O . GLU A 1 85 ? -7.163 15.161 43.918 1.00 48.88 85 GLU A O 1
ATOM 678 N N . GLY A 1 86 ? -8.897 15.402 42.515 1.00 42.19 86 GLY A N 1
ATOM 679 C CA . GLY A 1 86 ? -9.210 16.760 42.909 1.00 42.19 86 GLY A CA 1
ATOM 680 C C . GLY A 1 86 ? -10.075 16.721 44.161 1.00 42.19 86 GLY A C 1
ATOM 681 O O . GLY A 1 86 ? -11.210 16.245 44.108 1.00 42.19 86 GLY A O 1
ATOM 682 N N . ASP A 1 87 ? -9.548 17.206 45.285 1.00 45.81 87 ASP A N 1
ATOM 683 C CA . ASP A 1 87 ? -10.223 17.274 46.592 1.00 45.81 87 ASP A CA 1
ATOM 684 C C . ASP A 1 87 ? -11.480 18.176 46.593 1.00 45.81 87 ASP A C 1
ATOM 686 O O . ASP A 1 87 ? -12.147 18.335 47.621 1.00 45.81 87 ASP A O 1
ATOM 690 N N . THR A 1 88 ? -11.830 18.801 45.461 1.00 52.22 88 THR A N 1
ATOM 691 C CA . THR A 1 88 ? -12.971 19.712 45.358 1.00 52.22 88 THR A CA 1
ATOM 692 C C . THR A 1 88 ? -14.182 19.075 44.666 1.00 52.22 88 THR A C 1
ATOM 694 O O . THR A 1 88 ? -14.092 18.356 43.672 1.00 52.22 88 THR A O 1
ATOM 697 N N . GLN A 1 89 ? -15.381 19.397 45.164 1.00 48.81 89 GLN A N 1
ATOM 698 C CA . GLN A 1 89 ? -16.656 18.908 44.618 1.00 48.81 89 GLN A CA 1
ATOM 699 C C . GLN A 1 89 ? -16.850 19.250 43.125 1.00 48.81 89 GLN A C 1
ATOM 701 O O . GLN A 1 89 ? -17.575 18.553 42.414 1.00 48.81 89 GLN A O 1
ATOM 706 N N . GLU A 1 90 ? -16.221 20.324 42.647 1.00 46.34 90 GLU A N 1
ATOM 707 C CA . GLU A 1 90 ? -16.296 20.795 41.262 1.00 46.34 90 GLU A CA 1
ATOM 708 C C . GLU A 1 90 ? -15.500 19.885 40.310 1.00 46.34 90 GLU A C 1
ATOM 710 O O . GLU A 1 90 ? -16.007 19.511 39.252 1.00 46.34 90 GLU A O 1
ATOM 715 N N . GLU A 1 91 ? -14.319 19.418 40.725 1.00 46.25 91 GLU A N 1
ATOM 716 C CA . GLU A 1 91 ? -13.492 18.460 39.974 1.00 46.25 91 GLU A CA 1
ATOM 717 C C . GLU A 1 91 ? -14.165 17.082 39.880 1.00 46.25 91 GLU A C 1
ATOM 719 O O . GLU A 1 91 ? -14.228 16.495 38.796 1.00 46.25 91 GLU A O 1
ATOM 724 N N . ILE A 1 92 ? -14.788 16.620 40.972 1.00 49.06 92 ILE A N 1
ATOM 725 C CA . ILE A 1 92 ? -15.593 15.384 41.006 1.00 49.06 92 ILE A CA 1
ATOM 726 C C . ILE A 1 92 ? -16.777 15.469 40.028 1.00 49.06 92 ILE A C 1
ATOM 728 O O . ILE A 1 92 ? -17.060 14.523 39.286 1.00 49.06 92 ILE A O 1
ATOM 732 N N . ASN A 1 93 ? -17.469 16.611 39.992 1.00 48.34 93 ASN A N 1
ATOM 733 C CA . ASN A 1 93 ? -18.610 16.823 39.100 1.00 48.34 93 ASN A CA 1
ATOM 734 C C . ASN A 1 93 ? -18.181 16.910 37.624 1.00 48.34 93 ASN A C 1
ATOM 736 O O . ASN A 1 93 ? -18.862 16.352 36.760 1.00 48.34 93 ASN A O 1
ATOM 740 N N . ASN A 1 94 ? -17.041 17.542 37.334 1.00 48.47 94 ASN A N 1
ATOM 741 C CA . ASN A 1 94 ? -16.473 17.629 35.985 1.00 48.47 94 ASN A CA 1
ATOM 742 C C . ASN A 1 94 ? -16.009 16.261 35.469 1.00 48.47 94 ASN A C 1
ATOM 744 O O . ASN A 1 94 ? -16.278 15.909 34.316 1.00 48.47 94 ASN A O 1
ATOM 748 N N . PHE A 1 95 ? -15.390 15.452 36.332 1.00 50.16 95 PHE A N 1
ATOM 749 C CA . PHE A 1 95 ? -15.038 14.068 36.024 1.00 50.16 95 PHE A CA 1
ATOM 750 C C . PHE A 1 95 ? -16.288 13.229 35.725 1.00 50.16 95 PHE A C 1
ATOM 752 O O . PHE A 1 95 ? -16.360 12.556 34.693 1.00 50.16 95 PHE A O 1
ATOM 759 N N . ALA A 1 96 ? -17.319 13.328 36.572 1.00 50.47 96 ALA A N 1
ATOM 760 C CA . ALA A 1 96 ? -18.588 12.632 36.373 1.00 50.47 96 ALA A CA 1
ATOM 761 C C . ALA A 1 96 ? -19.294 13.051 35.070 1.00 50.47 96 ALA A C 1
ATOM 763 O O . ALA A 1 96 ? -19.891 12.207 34.400 1.00 50.47 96 ALA A O 1
ATOM 764 N N . LEU A 1 97 ? -19.212 14.327 34.681 1.00 51.09 97 LEU A N 1
ATOM 765 C CA . LEU A 1 97 ? -19.754 14.833 33.419 1.00 51.09 97 LEU A CA 1
ATOM 766 C C . LEU A 1 97 ? -18.988 14.282 32.208 1.00 51.09 97 LEU A C 1
ATOM 768 O O . LEU A 1 97 ? -19.614 13.765 31.283 1.00 51.09 97 LEU A O 1
ATOM 772 N N . CYS A 1 98 ? -17.653 14.320 32.227 1.00 52.44 98 CYS A N 1
ATOM 773 C CA . CYS A 1 98 ? -16.817 13.787 31.146 1.00 52.44 98 CYS A CA 1
ATOM 774 C C . CYS A 1 98 ? -17.021 12.277 30.963 1.00 52.44 98 CYS A C 1
ATOM 776 O O . CYS A 1 98 ? -17.178 11.802 29.839 1.00 52.44 98 CYS A O 1
ATOM 778 N N . LEU A 1 99 ? -17.107 11.527 32.066 1.00 51.62 99 LEU A N 1
ATOM 779 C CA . LEU A 1 99 ? -17.398 10.093 32.063 1.00 51.62 99 LEU A CA 1
ATOM 780 C C . LEU A 1 99 ? -18.775 9.791 31.453 1.00 51.62 99 LEU A C 1
ATOM 782 O O . LEU A 1 99 ? -18.936 8.850 30.678 1.00 51.62 99 LEU A O 1
ATOM 786 N N . ARG A 1 100 ? -19.781 10.608 31.771 1.00 50.91 100 ARG A N 1
ATOM 787 C CA . ARG A 1 100 ? -21.143 10.447 31.253 1.00 50.91 100 ARG A CA 1
ATOM 788 C C . ARG A 1 100 ? -21.294 10.882 29.797 1.00 50.91 100 ARG A C 1
ATOM 790 O O . ARG A 1 100 ? -22.064 10.256 29.077 1.00 50.91 100 ARG A O 1
ATOM 797 N N . LEU A 1 101 ? -20.552 11.894 29.348 1.00 52.56 101 LEU A N 1
ATOM 798 C CA . LEU A 1 101 ? -20.461 12.277 27.936 1.00 52.56 101 LEU A CA 1
ATOM 799 C C . LEU A 1 101 ? -19.755 11.194 27.116 1.00 52.56 101 LEU A C 1
ATOM 801 O O . LEU A 1 101 ? -20.239 10.837 26.046 1.00 52.56 101 LEU A O 1
ATOM 805 N N . LEU A 1 102 ? -18.683 10.600 27.651 1.00 55.56 102 LEU A N 1
ATOM 806 C CA . LEU A 1 102 ? -18.038 9.426 27.063 1.00 55.56 102 LEU A CA 1
ATOM 807 C C . LEU A 1 102 ? -19.049 8.279 26.908 1.00 55.56 102 LEU A C 1
ATOM 809 O O . LEU A 1 102 ? -19.189 7.725 25.822 1.00 55.56 102 LEU A O 1
ATOM 813 N N . ASN A 1 103 ? -19.829 7.992 27.955 1.00 50.28 103 ASN A N 1
ATOM 814 C CA . ASN A 1 103 ? -20.888 6.979 27.914 1.00 50.28 103 ASN A CA 1
ATOM 815 C C . ASN A 1 103 ? -21.967 7.299 26.888 1.00 50.28 103 ASN A C 1
ATOM 817 O O . ASN A 1 103 ? -22.368 6.424 26.136 1.00 50.28 103 ASN A O 1
ATOM 821 N N . ALA A 1 104 ? -22.411 8.546 26.814 1.00 50.06 104 ALA A N 1
ATOM 822 C CA . ALA A 1 104 ? -23.407 8.998 25.854 1.00 50.06 104 ALA A CA 1
ATOM 823 C C . ALA A 1 104 ? -22.928 8.921 24.394 1.00 50.06 104 ALA A C 1
ATOM 825 O O . ALA A 1 104 ? -23.701 8.553 23.514 1.00 50.06 104 ALA A O 1
ATOM 826 N N . ILE A 1 105 ? -21.653 9.222 24.131 1.00 51.09 105 ILE A N 1
ATOM 827 C CA . ILE A 1 105 ? -21.028 9.069 22.806 1.00 51.09 105 ILE A CA 1
ATOM 828 C C . ILE A 1 105 ? -20.890 7.584 22.441 1.00 51.09 105 ILE A C 1
ATOM 830 O O . ILE A 1 105 ? -20.883 7.229 21.260 1.00 51.09 105 ILE A O 1
ATOM 834 N N . LEU A 1 106 ? -20.804 6.703 23.440 1.00 49.44 106 LEU A N 1
ATOM 835 C CA . LEU A 1 106 ? -20.718 5.253 23.284 1.00 49.44 106 LEU A CA 1
ATOM 836 C C . LEU A 1 106 ? -22.094 4.538 23.321 1.00 49.44 106 LEU A C 1
ATOM 838 O O . LEU A 1 106 ? -22.126 3.360 22.967 1.00 49.44 106 LEU A O 1
ATOM 842 N N . ALA A 1 107 ? -23.211 5.179 23.726 1.00 45.41 107 ALA A N 1
ATOM 843 C CA . ALA A 1 107 ? -24.474 4.502 24.112 1.00 45.41 107 ALA A CA 1
ATOM 844 C C . ALA A 1 107 ? -25.810 5.102 23.638 1.00 45.41 107 ALA A C 1
ATOM 846 O O . ALA A 1 107 ? -25.945 6.304 23.413 1.00 45.41 107 ALA A O 1
ATOM 847 N N . ASN A 1 108 ? -26.855 4.256 23.661 1.00 40.28 108 ASN A N 1
ATOM 848 C CA . ASN A 1 108 ? -28.255 4.651 23.853 1.00 40.28 108 ASN A CA 1
ATOM 849 C C . ASN A 1 108 ? -28.788 4.087 25.191 1.00 40.28 108 ASN A C 1
ATOM 851 O O . ASN A 1 108 ? -28.537 2.914 25.451 1.00 40.28 108 ASN A O 1
ATOM 855 N N . PRO A 1 109 ? -29.477 4.864 26.057 1.00 39.56 109 PRO A N 1
ATOM 856 C CA . PRO A 1 109 ? -29.782 4.469 27.441 1.00 39.56 109 PRO A CA 1
ATOM 857 C C . PRO A 1 109 ? -30.968 3.512 27.604 1.00 39.56 109 PRO A C 1
ATOM 859 O O . PRO A 1 109 ? -31.326 3.189 28.733 1.00 39.56 109 PRO A O 1
ATOM 862 N N . VAL A 1 110 ? -31.616 3.111 26.512 1.00 39.16 110 VAL A N 1
ATOM 863 C CA . VAL A 1 110 ? -32.832 2.298 26.551 1.00 39.16 110 VAL A CA 1
ATOM 864 C C . VAL A 1 110 ? -32.552 0.997 25.817 1.00 39.16 110 VAL A C 1
ATOM 866 O O . VAL A 1 110 ? -32.795 0.910 24.622 1.00 39.16 110 VAL A O 1
ATOM 869 N N . ASP A 1 111 ? -31.960 0.028 26.516 1.00 40.72 111 ASP A N 1
ATOM 870 C CA . ASP A 1 111 ? -32.039 -1.382 26.128 1.00 40.72 111 ASP A CA 1
ATOM 871 C C . ASP A 1 111 ? -31.600 -2.299 27.276 1.00 40.72 111 ASP A C 1
ATOM 873 O O . ASP A 1 111 ? -30.544 -2.113 27.886 1.00 40.72 111 ASP A O 1
ATOM 877 N N . ILE A 1 112 ? -32.443 -3.288 27.564 1.00 38.88 112 ILE A N 1
ATOM 878 C CA . ILE A 1 112 ? -32.327 -4.271 28.646 1.00 38.88 112 ILE A CA 1
ATOM 879 C C . ILE A 1 112 ? -32.705 -5.630 28.059 1.00 38.88 112 ILE A C 1
ATOM 881 O O . ILE A 1 112 ? -33.854 -6.033 28.156 1.00 38.88 112 ILE A O 1
ATOM 885 N N . ASP A 1 113 ? -31.741 -6.330 27.462 1.00 35.81 113 ASP A N 1
ATOM 886 C CA . ASP A 1 113 ? -31.883 -7.745 27.094 1.00 35.81 113 ASP A CA 1
ATOM 887 C C . ASP A 1 113 ? -30.597 -8.517 27.427 1.00 35.81 113 ASP A C 1
ATOM 889 O O . ASP A 1 113 ? -29.485 -8.016 27.235 1.00 35.81 113 ASP A O 1
ATOM 893 N N . SER A 1 114 ? -30.740 -9.723 27.996 1.00 38.19 114 SER A N 1
ATOM 894 C CA . SER A 1 114 ? -29.658 -10.489 28.634 1.00 38.19 114 SER A CA 1
ATOM 895 C C . SER A 1 114 ? -28.930 -11.463 27.699 1.00 38.19 114 SER A C 1
ATOM 897 O O . SER A 1 114 ? -29.561 -12.370 27.164 1.00 38.19 114 SER A O 1
ATOM 899 N N . TYR A 1 115 ? -27.598 -11.374 27.658 1.00 42.62 115 TYR A N 1
ATOM 900 C CA . TYR A 1 115 ? -26.647 -12.490 27.520 1.00 42.62 115 TYR A CA 1
ATOM 901 C C . TYR A 1 115 ? -25.406 -12.186 28.379 1.00 42.62 115 TYR A C 1
ATOM 903 O O . TYR A 1 115 ? -25.156 -11.017 28.657 1.00 42.62 115 TYR A O 1
ATOM 911 N N . ASP A 1 116 ? -24.727 -13.253 28.830 1.00 49.91 116 ASP A N 1
ATOM 912 C CA . ASP A 1 116 ? -23.493 -13.354 29.642 1.00 49.91 116 ASP A CA 1
ATOM 913 C C . ASP A 1 116 ? -23.056 -12.095 30.430 1.00 49.91 116 ASP A C 1
ATOM 915 O O . ASP A 1 116 ? -22.687 -11.076 29.852 1.00 49.91 116 ASP A O 1
ATOM 919 N N . THR A 1 117 ? -23.025 -12.174 31.771 1.00 62.66 117 THR A N 1
ATOM 920 C CA . THR A 1 117 ? -22.868 -11.015 32.697 1.00 62.66 117 THR A CA 1
ATOM 921 C C . THR A 1 117 ? -21.572 -10.201 32.540 1.00 62.66 117 THR A C 1
ATOM 923 O O . THR A 1 117 ? -21.379 -9.188 33.216 1.00 62.66 117 THR A O 1
ATOM 926 N N . VAL A 1 118 ? -20.671 -10.646 31.668 1.00 69.19 118 VAL A N 1
ATOM 927 C CA . VAL A 1 118 ? -19.356 -10.062 31.399 1.00 69.19 118 VAL A CA 1
ATOM 928 C C . VAL A 1 118 ? -19.288 -9.273 30.090 1.00 69.19 118 VAL A C 1
ATOM 930 O O . VAL A 1 118 ? -18.325 -8.534 29.894 1.00 69.19 118 VAL A O 1
ATOM 933 N N . ILE A 1 119 ? -20.285 -9.382 29.203 1.00 73.44 119 ILE A N 1
ATOM 934 C CA . ILE A 1 119 ? -20.323 -8.597 27.963 1.00 73.44 119 ILE A CA 1
ATOM 935 C C . ILE A 1 119 ? -20.399 -7.102 28.302 1.00 73.44 119 ILE A C 1
ATOM 937 O O . ILE A 1 119 ? -21.058 -6.666 29.249 1.00 73.44 119 ILE A O 1
ATOM 941 N N . GLY A 1 120 ? -19.632 -6.317 27.553 1.00 65.69 120 GLY A N 1
ATOM 942 C CA . GLY A 1 120 ? -19.489 -4.883 27.727 1.00 65.69 120 GLY A CA 1
ATOM 943 C C . GLY A 1 120 ? -18.606 -4.463 28.897 1.00 65.69 120 GLY A C 1
ATOM 944 O O . GLY A 1 120 ? -18.358 -3.267 29.051 1.00 65.69 120 GLY A O 1
ATOM 945 N N . LYS A 1 121 ? -18.094 -5.395 29.713 1.00 74.44 121 LYS A N 1
ATOM 946 C CA . LYS A 1 121 ? -17.156 -5.043 30.782 1.00 74.44 121 LYS A CA 1
ATOM 947 C C . LYS A 1 121 ? -15.834 -4.564 30.212 1.00 74.44 121 LYS A C 1
A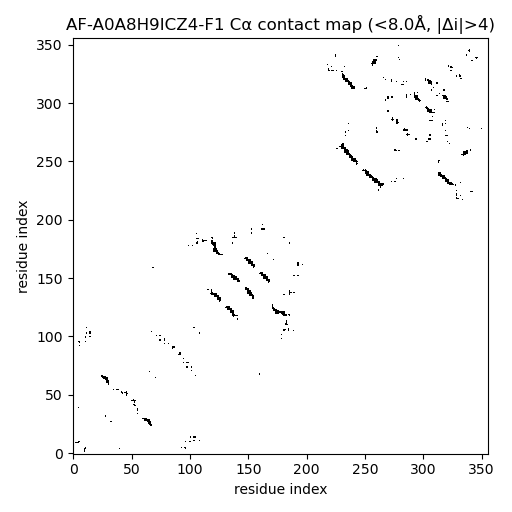TOM 949 O O . LYS A 1 121 ? -15.318 -5.117 29.235 1.00 74.44 121 LYS A O 1
ATOM 954 N N . PHE A 1 122 ? -15.291 -3.550 30.869 1.00 73.25 122 PHE A N 1
ATOM 955 C CA . PHE A 1 122 ? -13.934 -3.113 30.635 1.00 73.25 122 PHE A CA 1
ATOM 956 C C . PHE A 1 122 ? -12.956 -4.074 31.301 1.00 73.25 122 PHE A C 1
ATOM 958 O O . PHE A 1 122 ? -13.169 -4.557 32.417 1.00 73.25 122 PHE A O 1
ATOM 965 N N . VAL A 1 123 ? -11.891 -4.388 30.578 1.00 79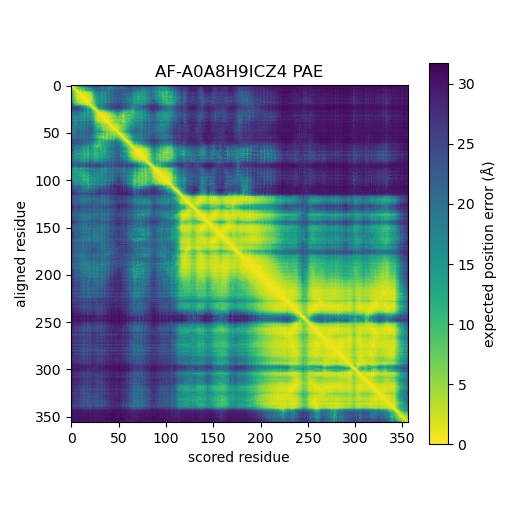.12 123 VAL A N 1
ATOM 966 C CA . VAL A 1 123 ? -10.901 -5.362 30.996 1.00 79.12 123 VAL A CA 1
ATOM 967 C C . VAL A 1 123 ? -9.504 -4.859 30.698 1.00 79.12 123 VAL A C 1
ATOM 969 O O . VAL A 1 123 ? -9.236 -4.247 29.664 1.00 79.12 123 VAL A O 1
ATOM 972 N N . THR A 1 124 ? -8.595 -5.186 31.602 1.00 83.69 124 THR A N 1
ATOM 973 C CA . THR A 1 124 ? -7.165 -5.088 31.364 1.00 83.69 124 THR A CA 1
ATOM 974 C C . THR A 1 124 ? -6.682 -6.458 30.901 1.00 83.69 124 THR A C 1
ATOM 976 O O . THR A 1 124 ? -6.870 -7.466 31.584 1.00 83.69 124 THR A O 1
ATOM 979 N N . VAL A 1 125 ? -6.079 -6.508 29.718 1.00 84.25 125 VAL A N 1
ATOM 980 C CA . VAL A 1 125 ? -5.643 -7.750 29.077 1.00 84.25 125 VAL A CA 1
ATOM 981 C C . VAL A 1 125 ? -4.138 -7.880 29.189 1.00 84.25 125 VAL A C 1
ATOM 983 O O . VAL A 1 125 ? -3.402 -6.973 28.799 1.00 84.25 125 VAL A O 1
ATOM 986 N N . LYS A 1 126 ? -3.665 -9.029 29.671 1.00 81.94 126 LYS A N 1
ATOM 987 C CA . LYS A 1 126 ? -2.237 -9.341 29.697 1.00 81.94 126 LYS A CA 1
ATOM 988 C C . LYS A 1 126 ? -1.781 -9.855 28.334 1.00 81.94 126 LYS A C 1
ATOM 990 O O . LYS A 1 126 ? -2.250 -10.882 27.846 1.00 81.94 126 LYS A O 1
ATOM 995 N N . ASN A 1 127 ? -0.795 -9.195 27.737 1.00 76.00 127 ASN A N 1
ATOM 996 C CA . ASN A 1 127 ? -0.100 -9.729 26.576 1.00 76.00 127 ASN A CA 1
ATOM 997 C C . ASN A 1 127 ? 0.939 -10.768 27.024 1.00 76.00 127 ASN A C 1
ATOM 999 O O . ASN A 1 127 ? 1.953 -10.437 27.638 1.00 76.00 127 ASN A O 1
ATOM 1003 N N . THR A 1 128 ? 0.695 -12.035 26.686 1.00 68.69 128 THR A N 1
ATOM 1004 C CA . THR A 1 128 ? 1.554 -13.174 27.041 1.00 68.69 128 THR A CA 1
ATOM 1005 C C . THR A 1 128 ? 2.992 -13.038 26.526 1.00 68.69 128 THR A C 1
ATOM 1007 O O . THR A 1 128 ? 3.903 -13.572 27.150 1.00 68.69 128 THR A O 1
ATOM 1010 N N . TYR A 1 129 ? 3.211 -12.326 25.415 1.00 66.94 129 TYR A N 1
ATOM 1011 C CA . TYR A 1 129 ? 4.523 -12.232 24.766 1.00 66.94 129 TYR A CA 1
ATOM 1012 C C . TYR A 1 129 ? 5.362 -11.051 25.252 1.00 66.94 129 TYR A C 1
ATOM 1014 O O . TYR A 1 129 ? 6.572 -11.185 25.399 1.00 66.94 129 TYR A O 1
ATOM 1022 N N . SER A 1 130 ? 4.739 -9.898 25.498 1.00 68.81 130 SER A N 1
ATOM 1023 C CA . SER A 1 130 ? 5.455 -8.669 25.869 1.00 68.81 130 SER A CA 1
ATOM 1024 C C . SER A 1 130 ? 5.338 -8.307 27.347 1.00 68.81 130 SER A C 1
ATOM 1026 O O . SER A 1 130 ? 5.939 -7.326 27.776 1.00 68.81 130 SER A O 1
ATOM 1028 N N . ASN A 1 131 ? 4.551 -9.058 28.128 1.00 66.94 131 ASN A N 1
ATOM 1029 C CA . ASN A 1 131 ? 4.188 -8.711 29.506 1.00 66.94 131 ASN A CA 1
ATOM 1030 C C . ASN A 1 131 ? 3.520 -7.321 29.638 1.00 66.94 131 ASN A C 1
ATOM 1032 O O . ASN A 1 131 ? 3.382 -6.805 30.745 1.00 66.94 131 ASN A O 1
ATOM 1036 N N . ALA A 1 132 ? 3.105 -6.722 28.516 1.00 68.50 132 ALA A N 1
ATOM 1037 C CA . ALA A 1 132 ? 2.402 -5.451 28.468 1.00 68.50 132 ALA A CA 1
ATOM 1038 C C . ALA A 1 132 ? 0.906 -5.659 28.717 1.00 68.50 132 ALA A C 1
ATOM 1040 O O . ALA A 1 132 ? 0.353 -6.712 28.390 1.00 68.50 132 ALA A O 1
ATOM 1041 N N . TYR A 1 133 ? 0.254 -4.633 29.251 1.00 74.94 133 TYR A N 1
ATOM 1042 C CA . TYR A 1 133 ? -1.187 -4.620 29.459 1.00 74.94 133 TYR A CA 1
ATOM 1043 C C . TYR A 1 133 ? -1.841 -3.648 28.490 1.00 74.94 133 TYR A C 1
ATOM 1045 O O . TYR A 1 133 ? -1.279 -2.594 28.195 1.00 74.94 133 TYR A O 1
ATOM 1053 N N . TYR A 1 134 ? -3.016 -4.011 27.992 1.00 77.94 134 TYR A N 1
ATOM 1054 C CA . TYR A 1 134 ? -3.832 -3.107 27.198 1.00 77.94 134 TYR A CA 1
ATOM 1055 C C . TYR A 1 134 ? -5.292 -3.181 27.619 1.00 77.94 134 TYR A C 1
ATOM 1057 O O . TYR A 1 134 ? -5.780 -4.201 28.106 1.00 77.94 134 TYR A O 1
ATOM 1065 N N . ASP A 1 135 ? -5.961 -2.062 27.412 1.00 77.62 135 ASP A N 1
ATOM 1066 C CA . ASP A 1 135 ? -7.339 -1.828 27.795 1.00 77.62 135 ASP A CA 1
ATOM 1067 C C . ASP A 1 135 ? -8.280 -2.273 26.672 1.00 77.62 135 ASP A C 1
ATOM 1069 O O . ASP A 1 135 ? -8.054 -1.969 25.494 1.00 77.62 135 ASP A O 1
ATOM 1073 N N . ALA A 1 136 ? -9.337 -3.001 27.023 1.00 85.69 136 ALA A N 1
ATOM 1074 C CA . ALA A 1 136 ? -10.303 -3.510 26.059 1.00 85.69 136 ALA A CA 1
ATOM 1075 C C . ALA A 1 136 ? -11.707 -3.652 26.660 1.00 85.69 136 ALA A C 1
ATOM 1077 O O . ALA A 1 136 ? -11.890 -3.617 27.873 1.00 85.69 136 ALA A O 1
ATOM 1078 N N . TYR A 1 137 ? -12.697 -3.857 25.795 1.00 81.75 137 TYR A N 1
ATOM 1079 C CA . TYR A 1 137 ? -14.054 -4.241 26.183 1.00 81.75 137 TYR A CA 1
ATOM 1080 C C . TYR A 1 137 ? -14.360 -5.655 25.711 1.00 81.75 137 TYR A C 1
ATOM 1082 O O . TYR A 1 137 ? -14.018 -6.007 24.581 1.00 81.75 137 TYR A O 1
ATOM 1090 N N . ILE A 1 138 ? -15.038 -6.452 26.538 1.00 85.81 138 ILE A N 1
ATOM 1091 C CA . ILE A 1 138 ? -15.588 -7.743 26.105 1.00 85.81 138 ILE A CA 1
ATOM 1092 C C . ILE A 1 138 ? -16.783 -7.473 25.187 1.00 85.81 138 ILE A C 1
ATOM 1094 O O . ILE A 1 138 ? -17.747 -6.841 25.605 1.00 85.81 138 ILE A O 1
ATOM 1098 N N . LEU A 1 139 ? -16.739 -7.952 23.945 1.00 84.81 139 LEU A N 1
ATOM 1099 C CA . LEU A 1 139 ? -17.801 -7.721 22.956 1.00 84.81 139 LEU A CA 1
ATOM 1100 C C . LEU A 1 139 ? -18.612 -8.977 22.644 1.00 84.81 139 LEU A C 1
ATOM 1102 O O . LEU A 1 139 ? -19.755 -8.878 22.213 1.00 84.81 139 LEU A O 1
ATOM 1106 N N . GLU A 1 140 ? -18.022 -10.151 22.848 1.00 85.88 140 GLU A N 1
ATOM 1107 C CA . GLU A 1 140 ? -18.662 -11.446 22.630 1.00 85.88 140 GLU A CA 1
ATOM 1108 C C . GLU A 1 140 ? -17.904 -12.534 23.396 1.00 85.88 140 GLU A C 1
ATOM 1110 O O . GLU A 1 140 ? -16.694 -12.423 23.620 1.00 85.88 140 GLU A O 1
ATOM 1115 N N . VAL A 1 141 ? -18.625 -13.592 23.768 1.00 82.00 141 VAL A N 1
ATOM 1116 C CA . VAL A 1 141 ? -18.068 -14.805 24.368 1.00 82.00 141 VAL A CA 1
ATOM 1117 C C . VAL A 1 141 ? -18.548 -16.014 23.567 1.00 82.00 141 VAL A C 1
ATOM 1119 O O . VAL A 1 141 ? -19.747 -16.207 23.380 1.00 82.00 141 VAL A O 1
ATOM 1122 N N . ASP A 1 142 ? -17.607 -16.821 23.086 1.00 80.62 142 ASP A N 1
ATOM 1123 C CA . ASP A 1 142 ? -17.854 -18.086 22.399 1.00 80.62 142 ASP A CA 1
ATOM 1124 C C . ASP A 1 142 ? -17.648 -19.258 23.368 1.00 80.62 142 ASP A C 1
ATOM 1126 O O . ASP A 1 142 ? -16.541 -19.487 23.860 1.00 80.62 142 ASP A O 1
ATOM 1130 N N . HIS A 1 143 ? -18.725 -20.009 23.612 1.00 73.06 143 HIS A N 1
ATOM 1131 C CA . HIS A 1 143 ? -18.783 -21.158 24.526 1.00 73.06 143 HIS A CA 1
ATOM 1132 C C . HIS A 1 143 ? -18.707 -22.517 23.815 1.00 73.06 143 HIS A C 1
ATOM 1134 O O . HIS A 1 143 ? -18.867 -23.556 24.448 1.00 73.06 143 HIS A O 1
ATOM 1140 N N . THR A 1 144 ? -18.493 -22.546 22.497 1.00 70.75 144 THR A N 1
ATOM 1141 C CA . THR A 1 144 ? -18.549 -23.791 21.708 1.00 70.75 144 THR A CA 1
ATOM 1142 C C . THR A 1 144 ? -17.334 -24.708 21.906 1.00 70.75 144 THR A C 1
ATOM 1144 O O . THR A 1 144 ? -17.385 -25.889 21.559 1.00 70.75 144 THR A O 1
ATOM 1147 N N . GLY A 1 145 ? -16.236 -24.183 22.460 1.00 66.19 145 GLY A N 1
ATOM 1148 C CA . GLY A 1 145 ? -14.996 -24.920 22.717 1.00 66.19 145 GLY A CA 1
ATOM 1149 C C . GLY A 1 145 ? -14.875 -25.498 24.133 1.00 66.19 145 GLY A C 1
ATOM 1150 O O . GLY A 1 145 ? -15.717 -25.289 24.996 1.00 66.19 145 GLY A O 1
ATOM 1151 N N . LEU A 1 146 ? -13.755 -26.186 24.401 1.00 67.44 146 LEU A N 1
ATOM 1152 C CA . LEU A 1 146 ? -13.406 -26.710 25.739 1.00 67.44 146 LEU A CA 1
ATOM 1153 C C . LEU A 1 146 ? -13.254 -25.616 26.812 1.00 67.44 146 LEU A C 1
ATOM 1155 O O . LEU A 1 146 ? -13.253 -25.907 28.005 1.00 67.44 146 LEU A O 1
ATOM 1159 N N . SER A 1 147 ? -13.052 -24.368 26.399 1.00 71.00 147 SER A N 1
ATOM 1160 C CA . SER A 1 147 ? -12.982 -23.205 27.280 1.00 71.00 147 SER A CA 1
ATOM 1161 C C . SER A 1 147 ? -13.536 -21.984 26.543 1.00 71.00 147 SER A C 1
ATOM 1163 O O . SER A 1 147 ? -13.312 -21.891 25.328 1.00 71.00 147 SER A O 1
ATOM 1165 N N . PRO A 1 148 ? -14.207 -21.052 27.245 1.00 74.12 148 PRO A N 1
ATOM 1166 C CA . PRO A 1 148 ? -14.748 -19.853 26.626 1.00 74.12 148 PRO A CA 1
ATOM 1167 C C . PRO A 1 148 ? -13.658 -19.012 25.959 1.00 74.12 148 PRO A C 1
ATOM 1169 O O . PRO A 1 148 ? -12.562 -18.825 26.503 1.00 74.12 148 PRO A O 1
ATOM 1172 N N . LYS A 1 149 ? -13.967 -18.488 24.774 1.00 84.94 149 LYS A N 1
ATOM 1173 C CA . LYS A 1 149 ? -13.130 -17.517 24.065 1.00 84.94 149 LYS A CA 1
ATOM 1174 C C . LYS A 1 149 ? -13.816 -16.164 24.054 1.00 84.94 149 LYS A C 1
ATOM 1176 O O . LYS A 1 149 ? -14.974 -16.055 23.678 1.00 84.94 149 LYS A O 1
ATOM 1181 N N . TYR A 1 150 ? -13.074 -15.129 24.413 1.00 88.12 150 TYR A N 1
ATOM 1182 C CA . TYR A 1 150 ? -13.582 -13.770 24.522 1.00 88.12 150 TYR A CA 1
ATOM 1183 C C . TYR A 1 150 ? -13.096 -12.957 23.330 1.00 88.12 150 TYR A C 1
ATOM 1185 O O . TYR A 1 150 ? -11.886 -12.828 23.123 1.00 88.12 150 TYR A O 1
ATOM 1193 N N . THR A 1 151 ? -14.026 -12.397 22.563 1.00 91.81 151 THR A N 1
ATOM 1194 C CA . THR A 1 151 ? -13.726 -11.406 21.527 1.00 91.81 151 THR A CA 1
ATOM 1195 C C . THR A 1 151 ? -13.734 -10.033 22.173 1.00 91.81 151 THR A C 1
ATOM 1197 O O . THR A 1 151 ? -14.749 -9.595 22.717 1.00 91.81 151 THR A O 1
ATOM 1200 N N . LEU A 1 152 ? -12.597 -9.349 22.113 1.00 91.31 152 LEU A N 1
ATOM 1201 C CA . LEU A 1 152 ? -12.401 -8.054 22.745 1.00 91.31 152 LEU A CA 1
ATOM 1202 C C . LEU A 1 152 ? -12.224 -6.967 21.688 1.00 91.31 152 LEU A C 1
ATOM 1204 O O . LEU A 1 152 ? -11.498 -7.168 20.713 1.00 91.31 152 LEU A O 1
ATOM 1208 N N . GLY A 1 153 ? -12.843 -5.811 21.916 1.00 87.50 153 GLY A N 1
ATOM 1209 C CA . GLY A 1 153 ? -12.513 -4.569 21.223 1.00 87.50 153 GLY A CA 1
ATOM 1210 C C . GLY A 1 153 ? -11.395 -3.875 21.981 1.00 87.50 153 GLY A C 1
ATOM 1211 O O . GLY A 1 153 ? -11.627 -3.369 23.077 1.00 87.50 153 GLY A O 1
ATOM 1212 N N . ALA A 1 154 ? -10.188 -3.892 21.425 1.00 87.25 154 ALA A N 1
ATOM 1213 C CA . ALA A 1 154 ? -8.991 -3.313 22.023 1.00 87.25 154 ALA A CA 1
ATOM 1214 C C . ALA A 1 154 ? -8.552 -2.077 21.242 1.00 87.25 154 ALA A C 1
ATOM 1216 O O . ALA A 1 154 ? -8.608 -2.065 20.011 1.00 87.25 154 ALA A O 1
ATOM 1217 N N . PHE A 1 155 ? -8.111 -1.046 21.955 1.00 76.69 155 PHE A N 1
ATOM 1218 C CA . PHE A 1 155 ? -7.634 0.177 21.327 1.00 76.69 155 PHE A CA 1
ATOM 1219 C C . PHE A 1 155 ? -6.120 0.115 21.125 1.00 76.69 155 PHE A C 1
ATOM 1221 O O . PHE A 1 155 ? -5.353 0.013 22.084 1.00 76.69 155 PHE A O 1
ATOM 1228 N N . ASP A 1 156 ? -5.695 0.173 19.870 1.00 77.88 156 ASP A N 1
ATOM 1229 C CA . ASP A 1 156 ? -4.298 0.268 19.480 1.00 77.88 156 ASP A CA 1
ATOM 1230 C C . ASP A 1 156 ? -3.851 1.729 19.530 1.00 77.88 156 ASP A C 1
ATOM 1232 O O . ASP A 1 156 ? -4.124 2.520 18.627 1.00 77.88 156 ASP A O 1
ATOM 1236 N N . ILE A 1 157 ? -3.144 2.073 20.604 1.00 67.44 157 ILE A N 1
ATOM 1237 C CA . ILE A 1 157 ? -2.649 3.428 20.864 1.00 67.44 157 ILE A CA 1
ATOM 1238 C C . ILE A 1 157 ? -1.630 3.919 19.833 1.00 67.44 157 ILE A C 1
ATOM 1240 O O . ILE A 1 157 ? -1.462 5.124 19.687 1.00 67.44 157 ILE A O 1
ATOM 1244 N N . PHE A 1 158 ? -0.924 3.018 19.146 1.00 72.56 158 PHE A N 1
ATOM 1245 C CA . PHE A 1 158 ? 0.128 3.412 18.207 1.00 72.56 158 PHE A CA 1
ATOM 1246 C C . PHE A 1 158 ? -0.451 3.808 16.855 1.00 72.56 158 PHE A C 1
ATOM 1248 O O . PHE A 1 158 ? 0.113 4.651 16.165 1.00 72.56 158 PHE A O 1
ATOM 1255 N N . ASN A 1 159 ? -1.580 3.197 16.496 1.00 72.94 159 ASN A N 1
ATOM 1256 C CA . ASN A 1 159 ? -2.246 3.398 15.215 1.00 72.94 159 ASN A CA 1
ATOM 1257 C C . ASN A 1 159 ? -3.597 4.120 15.349 1.00 72.94 159 ASN A C 1
ATOM 1259 O O . ASN A 1 159 ? -4.302 4.246 14.352 1.00 72.94 159 ASN A O 1
ATOM 1263 N N . ASP A 1 160 ? -3.958 4.558 16.561 1.00 74.75 160 ASP A N 1
ATOM 1264 C CA . ASP A 1 160 ? -5.201 5.275 16.880 1.00 74.75 160 ASP A CA 1
ATOM 1265 C C . ASP A 1 160 ? -6.458 4.558 16.348 1.00 74.75 160 ASP A C 1
ATOM 1267 O O . ASP A 1 160 ? -7.359 5.159 15.758 1.00 74.75 160 ASP A O 1
ATOM 1271 N N . LYS A 1 161 ? -6.509 3.226 16.504 1.00 79.81 161 LYS A N 1
ATOM 1272 C CA . LYS A 1 161 ? -7.591 2.402 15.946 1.00 79.81 161 LYS A CA 1
ATOM 1273 C C . LYS A 1 161 ? -8.066 1.297 16.870 1.00 79.81 161 LYS A C 1
ATOM 1275 O O . LYS A 1 161 ? -7.320 0.768 17.686 1.00 79.81 161 LYS A O 1
ATOM 1280 N N . TRP A 1 162 ? -9.327 0.912 16.707 1.00 81.44 162 TRP A N 1
ATOM 1281 C CA . TRP A 1 162 ? -9.892 -0.241 17.396 1.00 81.44 162 TRP A CA 1
ATOM 1282 C C . TRP A 1 162 ? -9.668 -1.517 16.594 1.00 81.44 162 TRP A C 1
ATOM 1284 O O . TRP A 1 162 ? -9.854 -1.542 15.380 1.00 81.44 162 TRP A O 1
ATOM 1294 N N . LEU A 1 163 ? -9.293 -2.584 17.290 1.00 86.00 163 LEU A N 1
ATOM 1295 C CA . LEU A 1 163 ? -9.019 -3.893 16.717 1.00 86.00 163 LEU A CA 1
ATOM 1296 C C . LEU A 1 163 ? -9.731 -4.979 17.513 1.00 86.00 163 LEU A C 1
ATOM 1298 O O . LEU A 1 163 ? -9.982 -4.839 18.712 1.00 86.00 163 LEU A O 1
ATOM 1302 N N . PHE A 1 164 ? -9.989 -6.102 16.848 1.00 91.00 164 PHE A N 1
ATOM 1303 C CA . PHE A 1 164 ? -10.391 -7.316 17.537 1.00 91.00 164 PHE A CA 1
ATOM 1304 C C . PHE A 1 164 ? -9.186 -8.098 18.031 1.00 91.00 164 PHE A C 1
ATOM 1306 O O . PHE A 1 164 ? -8.189 -8.275 17.331 1.00 91.00 164 PHE A O 1
ATOM 1313 N N . THR A 1 165 ? -9.320 -8.649 19.227 1.00 90.00 165 THR A N 1
ATOM 1314 C CA . THR A 1 165 ? -8.413 -9.663 19.751 1.00 90.00 165 THR A CA 1
ATOM 1315 C C . THR A 1 165 ? -9.225 -10.751 20.430 1.00 90.00 165 THR A C 1
ATOM 1317 O O . THR A 1 165 ? -10.252 -10.476 21.045 1.00 90.00 165 THR A O 1
ATOM 1320 N N . THR A 1 166 ? -8.777 -11.996 20.304 1.00 91.00 166 THR A N 1
ATOM 1321 C CA . THR A 1 166 ? -9.413 -13.132 20.969 1.00 91.00 166 THR A CA 1
ATOM 1322 C C . THR A 1 166 ? -8.536 -13.601 22.113 1.00 91.00 166 THR A C 1
ATOM 1324 O O . THR A 1 166 ? -7.337 -13.827 21.927 1.00 91.00 166 THR A O 1
ATOM 1327 N N . ARG A 1 167 ? -9.125 -13.751 23.298 1.00 89.94 167 ARG A N 1
ATOM 1328 C CA . ARG A 1 167 ? -8.411 -14.143 24.515 1.00 89.94 167 ARG A CA 1
ATOM 1329 C C . ARG A 1 167 ? -9.136 -15.234 25.279 1.00 89.94 167 ARG A C 1
ATOM 1331 O O . ARG A 1 167 ? -10.327 -15.465 25.089 1.00 89.94 167 ARG A O 1
ATOM 1338 N N . SER A 1 168 ? -8.376 -15.916 26.124 1.00 84.81 168 SER A N 1
ATOM 1339 C CA . SER A 1 168 ? -8.913 -16.840 27.116 1.00 84.81 168 SER A CA 1
ATOM 1340 C C . SER A 1 168 ? -9.125 -16.112 28.442 1.00 84.81 168 SER A C 1
ATOM 1342 O O . SER A 1 168 ? -8.477 -15.097 28.690 1.00 84.81 168 SER A O 1
ATOM 1344 N N . GLU A 1 169 ? -10.001 -16.636 29.300 1.00 80.62 169 GLU A N 1
ATOM 1345 C CA . GLU A 1 169 ? -10.344 -16.020 30.593 1.00 80.62 169 GLU A CA 1
ATOM 1346 C C . GLU A 1 169 ? -9.107 -15.681 31.446 1.00 80.62 169 GLU A C 1
ATOM 1348 O O . GLU A 1 169 ? -9.005 -14.595 32.000 1.00 80.62 169 GLU A O 1
ATOM 1353 N N . ARG A 1 170 ? -8.103 -16.568 31.467 1.00 84.12 170 ARG A N 1
ATOM 1354 C CA . ARG A 1 170 ? -6.832 -16.397 32.204 1.00 84.12 170 ARG A CA 1
ATOM 1355 C C . ARG A 1 170 ? -6.011 -15.159 31.821 1.00 84.12 170 ARG A C 1
ATOM 1357 O O . ARG A 1 170 ? -5.107 -14.795 32.569 1.00 84.12 170 ARG A O 1
ATOM 1364 N N . ASP A 1 171 ? -6.254 -14.570 30.652 1.00 85.81 171 ASP A N 1
ATOM 1365 C CA . ASP A 1 171 ? -5.512 -13.401 30.161 1.00 85.81 171 ASP A CA 1
ATOM 1366 C C . ASP A 1 171 ? -6.258 -12.083 30.433 1.00 85.81 171 ASP A C 1
ATOM 1368 O O . ASP A 1 171 ? -5.758 -11.011 30.084 1.00 85.81 171 ASP A O 1
ATOM 1372 N N . ILE A 1 172 ? -7.454 -12.161 31.022 1.00 84.75 172 ILE A N 1
ATOM 1373 C CA . ILE A 1 172 ? -8.396 -11.058 31.175 1.00 84.75 172 ILE A CA 1
ATOM 1374 C C . ILE A 1 172 ? -8.597 -10.773 32.660 1.00 84.75 172 ILE A C 1
ATOM 1376 O O . ILE A 1 172 ? -9.003 -11.644 33.424 1.00 84.75 172 ILE A O 1
ATOM 1380 N N . THR A 1 173 ? -8.391 -9.520 33.053 1.00 82.88 173 THR A N 1
ATOM 1381 C CA . THR A 1 173 ? -8.756 -9.027 34.382 1.00 82.88 173 THR A CA 1
ATOM 1382 C C . THR A 1 173 ? -9.851 -7.981 34.229 1.00 82.88 173 THR A C 1
ATOM 1384 O O . THR A 1 173 ? -9.636 -6.959 33.577 1.00 82.88 173 THR A O 1
ATOM 1387 N N . ILE A 1 174 ? -11.026 -8.224 34.818 1.00 73.56 174 ILE A N 1
ATOM 1388 C CA . ILE A 1 174 ? -12.111 -7.231 34.860 1.00 73.56 174 ILE A CA 1
ATOM 1389 C C . ILE A 1 174 ? -11.637 -6.007 35.636 1.00 73.56 174 ILE A C 1
ATOM 1391 O O . ILE A 1 174 ? -11.046 -6.136 36.708 1.00 73.56 174 ILE A O 1
ATOM 1395 N N . ASN A 1 175 ? -11.892 -4.828 35.076 1.00 63.94 175 ASN A N 1
ATOM 1396 C CA . ASN A 1 175 ? -11.500 -3.564 35.663 1.00 63.94 175 ASN A CA 1
ATOM 1397 C C . ASN A 1 175 ? -12.687 -2.595 35.641 1.00 63.94 175 ASN A C 1
ATOM 1399 O O . ASN A 1 175 ? -13.154 -2.191 34.580 1.00 63.94 175 ASN A O 1
ATOM 1403 N N . ASP A 1 176 ? -13.157 -2.203 36.821 1.00 57.78 176 ASP A N 1
ATOM 1404 C CA . ASP A 1 176 ? -14.337 -1.345 36.971 1.00 57.78 176 ASP A CA 1
ATOM 1405 C C . ASP A 1 176 ? -13.995 0.157 36.892 1.00 57.78 176 ASP A C 1
ATOM 1407 O O . ASP A 1 176 ? -14.844 1.013 37.137 1.00 57.78 176 ASP A O 1
ATOM 1411 N N . CYS A 1 177 ? -12.753 0.512 36.531 1.00 50.22 177 CYS A N 1
ATOM 1412 C CA . CYS A 1 177 ? -12.325 1.908 36.385 1.00 50.22 177 CYS A CA 1
ATOM 1413 C C . CYS A 1 177 ? -12.901 2.607 35.143 1.00 50.22 177 CYS A C 1
ATOM 1415 O O . CYS A 1 177 ? -12.744 3.821 34.98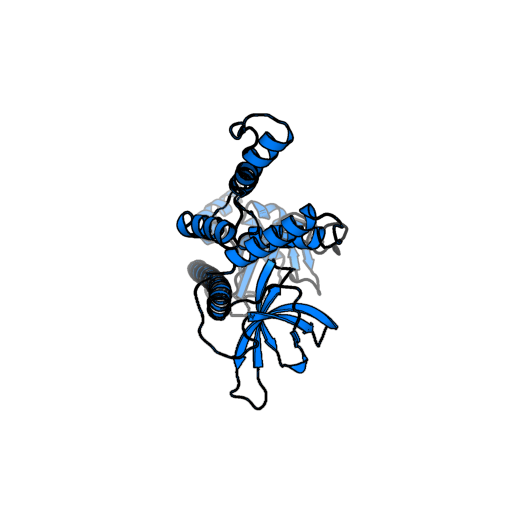4 1.00 50.22 177 CYS A O 1
ATOM 1417 N N . ARG A 1 178 ? -13.557 1.859 34.246 1.00 53.50 178 ARG A N 1
ATOM 1418 C CA . ARG A 1 178 ? -14.266 2.401 33.086 1.00 53.50 178 ARG A CA 1
ATOM 1419 C C . ARG A 1 178 ? -15.721 1.949 33.080 1.00 53.50 178 ARG A C 1
ATOM 1421 O O . ARG A 1 178 ? -16.035 0.867 33.574 1.00 53.50 178 ARG A O 1
ATOM 1428 N N . PRO A 1 179 ? -16.613 2.745 32.478 1.00 50.69 179 PRO A N 1
ATOM 1429 C CA . PRO A 1 179 ? -18.019 2.396 32.404 1.00 50.69 179 PRO A CA 1
ATOM 1430 C C . PRO A 1 179 ? -18.237 1.135 31.577 1.00 50.69 179 PRO A C 1
ATOM 1432 O O . PRO A 1 179 ? -17.681 0.986 30.492 1.00 50.69 179 PRO A O 1
ATOM 1435 N N . GLN A 1 180 ? -19.087 0.251 32.083 1.00 60.69 180 GLN A N 1
ATOM 1436 C CA . GLN A 1 180 ? -19.538 -0.914 31.341 1.00 60.69 180 GLN A CA 1
ATOM 1437 C C . GLN A 1 180 ? -20.429 -0.488 30.164 1.00 60.69 180 GLN A C 1
ATOM 1439 O O . GLN A 1 180 ? -21.264 0.410 30.285 1.00 60.69 180 GLN A O 1
ATOM 1444 N N . LEU A 1 181 ? -20.264 -1.165 29.031 1.00 60.19 181 LEU A N 1
ATOM 1445 C CA . LEU A 1 181 ? -21.164 -1.072 27.888 1.00 60.19 181 LEU A CA 1
ATOM 1446 C C . LEU A 1 181 ? -22.398 -1.952 28.136 1.00 60.19 181 LEU A C 1
ATOM 1448 O O . LEU A 1 181 ? -22.274 -3.078 28.611 1.00 60.19 181 LEU A O 1
ATOM 1452 N N . SER A 1 182 ? -23.588 -1.480 27.771 1.00 60.22 182 SER A N 1
ATOM 1453 C CA . SER A 1 182 ? -24.760 -2.350 27.653 1.00 60.22 182 SER A CA 1
ATOM 1454 C C . SER A 1 182 ? -24.564 -3.391 26.543 1.00 60.22 182 SER A C 1
ATOM 1456 O O . SER A 1 182 ? -23.686 -3.262 25.686 1.00 60.22 182 SER A O 1
ATOM 1458 N N . ASN A 1 183 ? -25.418 -4.413 26.501 1.00 60.97 183 ASN A N 1
ATOM 1459 C CA . ASN A 1 183 ? -25.344 -5.439 25.458 1.00 60.97 183 ASN A CA 1
ATOM 1460 C C . ASN A 1 183 ? -25.525 -4.847 24.052 1.00 60.97 183 ASN A C 1
ATOM 1462 O O . ASN A 1 183 ? -24.723 -5.123 23.159 1.00 60.97 183 ASN A O 1
ATOM 1466 N N . THR A 1 184 ? -26.490 -3.943 23.869 1.00 60.88 184 THR A N 1
ATOM 1467 C CA . THR A 1 184 ? -26.681 -3.219 22.602 1.00 60.88 184 THR A CA 1
ATOM 1468 C C . THR A 1 184 ? -25.447 -2.393 22.231 1.00 60.88 184 THR A C 1
ATOM 1470 O O . THR A 1 184 ? -25.054 -2.340 21.066 1.00 60.88 184 THR A O 1
ATOM 1473 N N . GLN A 1 185 ? -24.774 -1.783 23.211 1.00 58.66 185 GLN A N 1
ATOM 1474 C CA . GLN A 1 185 ? -23.526 -1.061 22.965 1.00 58.66 185 GLN A CA 1
ATOM 1475 C C . GLN A 1 185 ? -22.387 -1.982 22.545 1.00 58.66 185 GLN A C 1
ATOM 1477 O O . GLN A 1 185 ? -21.665 -1.642 21.614 1.00 58.66 185 GLN A O 1
ATOM 1482 N N . ALA A 1 186 ? -22.226 -3.135 23.193 1.00 67.81 186 ALA A N 1
ATOM 1483 C CA . ALA A 1 186 ? -21.204 -4.107 22.826 1.00 67.81 186 ALA A CA 1
ATOM 1484 C C . ALA A 1 186 ? -21.407 -4.615 21.387 1.00 67.81 186 ALA A C 1
ATOM 1486 O O . ALA A 1 186 ? -20.450 -4.671 20.614 1.00 67.81 186 ALA A O 1
ATOM 1487 N N . VAL A 1 187 ? -22.658 -4.883 20.991 1.00 72.50 187 VAL A N 1
ATOM 1488 C CA . VAL A 1 187 ? -23.022 -5.272 19.618 1.00 72.50 187 VAL A CA 1
ATOM 1489 C C . VAL A 1 187 ? -22.720 -4.153 18.618 1.00 72.50 187 VAL A C 1
ATOM 1491 O O . VAL A 1 187 ? -22.027 -4.387 17.627 1.00 72.50 187 VAL A O 1
ATOM 1494 N N . ASN A 1 188 ? -23.176 -2.926 18.886 1.00 71.00 188 ASN A N 1
ATOM 1495 C CA . ASN A 1 188 ? -22.927 -1.779 18.007 1.00 71.00 188 ASN A CA 1
ATOM 1496 C C . ASN A 1 188 ? -21.435 -1.459 17.895 1.00 71.00 188 ASN A C 1
ATOM 1498 O O . ASN A 1 188 ? -20.943 -1.095 16.829 1.00 71.00 188 ASN A O 1
ATOM 1502 N N . PHE A 1 189 ? -20.700 -1.601 18.995 1.00 71.19 189 PHE A N 1
ATOM 1503 C CA . PHE A 1 189 ? -19.274 -1.346 19.020 1.00 71.19 189 PHE A CA 1
ATOM 1504 C C . PHE A 1 189 ? -18.503 -2.411 18.238 1.00 71.19 189 PHE A C 1
ATOM 1506 O O . PHE A 1 189 ? -17.633 -2.067 17.442 1.00 71.19 189 PHE A O 1
ATOM 1513 N N . LYS A 1 190 ? -18.886 -3.687 18.358 1.00 81.00 190 LYS A N 1
ATOM 1514 C CA . LYS A 1 190 ? -18.391 -4.758 17.485 1.00 81.00 190 LYS A CA 1
ATOM 1515 C C . LYS A 1 190 ? -18.659 -4.435 16.011 1.00 81.00 190 LYS A C 1
ATOM 1517 O O . LYS A 1 190 ? -17.739 -4.500 15.203 1.00 81.00 190 LYS A O 1
ATOM 1522 N N . ALA A 1 191 ? -19.884 -4.040 15.662 1.00 77.50 191 ALA A N 1
ATOM 1523 C CA . ALA A 1 191 ? -20.230 -3.675 14.288 1.00 77.50 191 ALA A CA 1
ATOM 1524 C C . ALA A 1 191 ? -19.365 -2.516 13.760 1.00 77.50 191 ALA A C 1
ATOM 1526 O O . ALA A 1 191 ? -18.835 -2.609 12.658 1.00 77.50 191 ALA A O 1
ATOM 1527 N N . PHE A 1 192 ? -19.136 -1.483 14.576 1.00 78.12 192 PHE A N 1
ATOM 1528 C CA . PHE A 1 192 ? -18.255 -0.361 14.239 1.00 78.12 192 PHE A CA 1
ATOM 1529 C C . PHE A 1 192 ? -16.811 -0.802 13.952 1.00 78.12 192 PHE A C 1
ATOM 1531 O O . PHE A 1 192 ? -16.242 -0.414 12.934 1.00 78.12 192 PHE A O 1
ATOM 1538 N N . ILE A 1 193 ? -16.210 -1.629 14.818 1.00 82.38 193 ILE A N 1
ATOM 1539 C CA . ILE A 1 193 ? -14.841 -2.131 14.602 1.00 82.38 193 ILE A CA 1
ATOM 1540 C C . ILE A 1 193 ? -14.781 -2.960 13.313 1.00 82.38 193 ILE A C 1
ATOM 1542 O O . ILE A 1 193 ? -13.844 -2.826 12.526 1.00 82.38 193 ILE A O 1
ATOM 1546 N N . GLN A 1 194 ? -15.796 -3.792 13.077 1.00 87.31 194 GLN A N 1
ATOM 1547 C CA . GLN A 1 194 ? -15.887 -4.622 11.881 1.00 87.31 194 GLN A CA 1
ATOM 1548 C C . GLN A 1 194 ? -15.984 -3.777 10.602 1.00 87.31 194 GLN A C 1
ATOM 1550 O O . GLN A 1 194 ? -15.250 -4.036 9.652 1.00 87.31 194 GLN A O 1
ATOM 1555 N N . GLU A 1 195 ? -16.817 -2.735 10.599 1.00 82.50 195 GLU A N 1
ATOM 1556 C CA . GLU A 1 195 ? -16.964 -1.807 9.474 1.00 82.50 195 GLU A CA 1
ATOM 1557 C C . GLU A 1 195 ? -15.640 -1.106 9.134 1.00 82.50 195 GLU A C 1
ATOM 1559 O O . GLU A 1 195 ? -15.251 -1.060 7.967 1.00 82.50 195 GLU A O 1
ATOM 1564 N N . GLN A 1 196 ? -14.902 -0.627 10.142 1.00 81.06 196 GLN A N 1
ATOM 1565 C CA . GLN A 1 196 ? -13.588 -0.003 9.938 1.00 81.06 196 GLN A CA 1
ATOM 1566 C C . GLN A 1 196 ? -12.582 -0.980 9.313 1.00 81.06 196 GLN A C 1
ATOM 1568 O O . GLN A 1 196 ? -11.888 -0.640 8.352 1.00 81.06 196 GLN A O 1
ATOM 1573 N N . LEU A 1 197 ? -12.526 -2.214 9.821 1.00 87.44 197 LEU A N 1
ATOM 1574 C CA . LEU A 1 197 ? -11.631 -3.246 9.297 1.00 87.44 197 LEU A CA 1
ATOM 1575 C C . LEU A 1 197 ? -11.992 -3.658 7.869 1.00 87.44 197 LEU A C 1
ATOM 1577 O O . LEU A 1 197 ? -11.102 -3.931 7.061 1.00 87.44 197 LEU A O 1
ATOM 1581 N N . ASP A 1 198 ? -13.280 -3.731 7.547 1.00 89.44 198 ASP A N 1
ATOM 1582 C CA . ASP A 1 198 ? -13.729 -4.107 6.211 1.00 89.44 198 ASP A CA 1
ATOM 1583 C C . ASP A 1 198 ? -13.521 -2.973 5.205 1.00 89.44 198 ASP A C 1
ATOM 1585 O O . ASP A 1 198 ? -13.084 -3.246 4.086 1.00 89.44 198 ASP A O 1
ATOM 1589 N N . ALA A 1 199 ? -13.698 -1.713 5.615 1.00 86.50 199 ALA A N 1
ATOM 1590 C CA . ALA A 1 199 ? -13.325 -0.551 4.814 1.00 86.50 199 ALA A CA 1
ATOM 1591 C C . ALA A 1 199 ? -11.813 -0.521 4.515 1.00 86.50 199 ALA A C 1
ATOM 1593 O O . ALA A 1 199 ? -11.424 -0.347 3.360 1.00 86.50 199 ALA A O 1
ATOM 1594 N N . GLU A 1 200 ? -10.953 -0.769 5.513 1.00 87.75 200 GLU A N 1
ATOM 1595 C CA . GLU A 1 200 ? -9.491 -0.837 5.334 1.00 87.75 200 GLU A CA 1
ATOM 1596 C C . GLU A 1 200 ? -9.096 -1.985 4.387 1.00 87.75 200 GLU A C 1
ATOM 1598 O O . 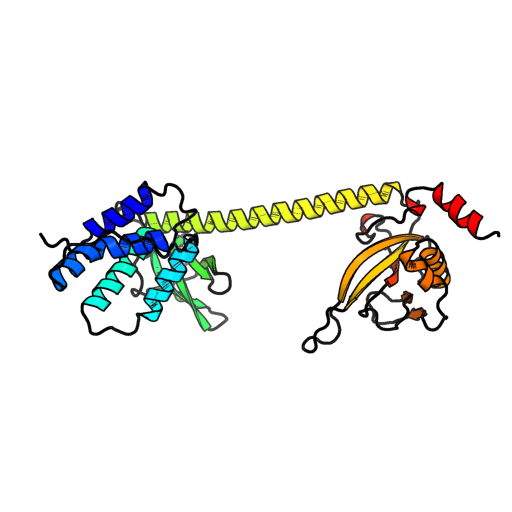GLU A 1 200 ? -8.309 -1.801 3.454 1.00 87.75 200 GLU A O 1
ATOM 1603 N N . LYS A 1 201 ? -9.681 -3.177 4.563 1.00 91.44 201 LYS A N 1
ATOM 1604 C CA . LYS A 1 201 ? -9.453 -4.316 3.657 1.00 91.44 201 LYS A CA 1
ATOM 1605 C C . LYS A 1 201 ? -9.914 -4.020 2.237 1.00 91.44 201 LYS A C 1
ATOM 1607 O O . LYS A 1 201 ? -9.226 -4.416 1.297 1.00 91.44 201 LYS A O 1
ATOM 1612 N N . GLN A 1 202 ? -11.067 -3.379 2.075 1.00 92.25 202 GLN A N 1
ATOM 1613 C CA . GLN A 1 202 ? -11.607 -3.051 0.763 1.00 92.25 202 GLN A CA 1
ATOM 1614 C C . GLN A 1 202 ? -10.723 -2.019 0.061 1.00 92.25 202 GLN A C 1
ATOM 1616 O O . GLN A 1 202 ? -10.286 -2.277 -1.056 1.00 92.25 202 GLN A O 1
ATOM 1621 N N . ALA A 1 203 ? -10.335 -0.943 0.750 1.00 90.75 203 ALA A N 1
ATOM 1622 C CA . ALA A 1 203 ? -9.399 0.048 0.224 1.00 90.75 203 ALA A CA 1
ATOM 1623 C C . ALA A 1 203 ? -8.054 -0.580 -0.184 1.00 90.75 203 ALA A C 1
ATOM 1625 O O . ALA A 1 203 ? -7.525 -0.282 -1.255 1.00 90.75 203 ALA A O 1
ATOM 1626 N N . ASN A 1 204 ? -7.524 -1.508 0.619 1.00 90.81 204 ASN A N 1
ATOM 1627 C CA . ASN A 1 204 ? -6.295 -2.233 0.291 1.00 90.81 204 ASN A CA 1
ATOM 1628 C C . ASN A 1 204 ? -6.458 -3.152 -0.928 1.00 90.81 204 ASN A C 1
ATOM 1630 O O . ASN A 1 204 ? -5.559 -3.219 -1.766 1.00 90.81 204 ASN A O 1
ATOM 1634 N N . ARG A 1 205 ? -7.595 -3.847 -1.060 1.00 92.94 205 ARG A N 1
ATOM 1635 C CA . ARG A 1 205 ? -7.904 -4.672 -2.240 1.00 92.94 205 ARG A CA 1
ATOM 1636 C C . ARG A 1 205 ? -8.059 -3.826 -3.495 1.00 92.94 205 ARG A C 1
ATOM 1638 O O . ARG A 1 205 ? -7.526 -4.205 -4.531 1.00 92.94 205 ARG A O 1
ATOM 1645 N N . ASP A 1 206 ? -8.750 -2.697 -3.397 1.00 93.69 206 ASP A N 1
ATOM 1646 C CA . ASP A 1 206 ? -8.964 -1.786 -4.520 1.00 93.69 206 ASP A CA 1
ATOM 1647 C C . ASP A 1 206 ? -7.646 -1.158 -4.970 1.00 93.69 206 ASP A C 1
ATOM 1649 O O . ASP A 1 206 ? -7.363 -1.126 -6.166 1.00 93.69 206 ASP A O 1
ATOM 1653 N N . ARG A 1 207 ? -6.784 -0.765 -4.025 1.00 92.44 207 ARG A N 1
ATOM 1654 C CA . ARG A 1 207 ? -5.426 -0.303 -4.322 1.00 92.44 207 ARG A CA 1
ATOM 1655 C C . ARG A 1 207 ? -4.584 -1.392 -4.988 1.00 92.44 207 ARG A C 1
ATOM 1657 O O . ARG A 1 207 ? -3.995 -1.136 -6.031 1.00 92.44 207 ARG A O 1
ATOM 1664 N N . ALA A 1 208 ? -4.555 -2.603 -4.431 1.00 92.25 208 ALA A N 1
ATOM 1665 C CA . ALA A 1 208 ? -3.795 -3.716 -5.004 1.00 92.25 208 ALA A CA 1
ATOM 1666 C C . ALA A 1 208 ? -4.292 -4.084 -6.410 1.00 92.25 208 ALA A C 1
ATOM 1668 O O . ALA A 1 208 ? -3.494 -4.356 -7.306 1.00 92.25 208 ALA A O 1
ATOM 1669 N N . LYS A 1 209 ? -5.611 -4.050 -6.624 1.00 94.50 209 LYS A N 1
ATOM 1670 C CA . LYS A 1 209 ? -6.218 -4.265 -7.936 1.00 94.50 209 LYS A CA 1
ATOM 1671 C C . LYS A 1 209 ? -5.847 -3.151 -8.913 1.00 94.50 209 LYS A C 1
ATOM 1673 O O . LYS A 1 209 ? -5.448 -3.462 -10.025 1.00 94.50 209 LYS A O 1
ATOM 1678 N N . ALA A 1 210 ? -5.913 -1.886 -8.502 1.00 93.44 210 ALA A N 1
ATOM 1679 C CA . ALA A 1 210 ? -5.509 -0.758 -9.339 1.00 93.44 210 ALA A CA 1
ATOM 1680 C C . ALA A 1 210 ? -4.018 -0.824 -9.718 1.00 93.44 210 ALA A C 1
ATOM 1682 O O . ALA A 1 210 ? -3.668 -0.595 -10.873 1.00 93.44 210 ALA A O 1
ATOM 1683 N N . GLU A 1 211 ? -3.143 -1.193 -8.777 1.00 90.44 211 GLU A N 1
ATOM 1684 C CA . GLU A 1 211 ? -1.714 -1.418 -9.032 1.00 90.44 211 GLU A CA 1
ATOM 1685 C C . GLU A 1 211 ? -1.495 -2.584 -10.013 1.00 90.44 211 GLU A C 1
ATOM 1687 O O . GLU A 1 211 ? -0.697 -2.473 -10.947 1.00 90.44 211 GLU A O 1
ATOM 1692 N N . GLN A 1 212 ? -2.242 -3.682 -9.859 1.00 92.06 212 GLN A N 1
ATOM 1693 C CA . GLN A 1 212 ? -2.189 -4.823 -10.773 1.00 92.06 212 GLN A CA 1
ATOM 1694 C C . GLN A 1 212 ? -2.721 -4.479 -12.172 1.00 92.06 212 GLN A C 1
ATOM 1696 O O . GLN A 1 212 ? -2.113 -4.870 -13.169 1.00 92.06 212 GLN A O 1
ATOM 1701 N N . ASP A 1 213 ? -3.830 -3.749 -12.264 1.00 93.88 213 ASP A N 1
ATOM 1702 C CA . ASP A 1 213 ? -4.425 -3.314 -13.527 1.00 93.88 213 ASP A CA 1
ATOM 1703 C C . ASP A 1 213 ? -3.474 -2.358 -14.264 1.00 93.88 213 ASP A C 1
ATOM 1705 O O . ASP A 1 213 ? -3.176 -2.585 -15.438 1.00 93.88 213 ASP A O 1
ATOM 1709 N N . ALA A 1 214 ? -2.878 -1.388 -13.560 1.00 92.31 214 ALA A N 1
ATOM 1710 C CA . ALA A 1 214 ? -1.849 -0.505 -14.111 1.00 92.31 214 ALA A CA 1
ATOM 1711 C C . ALA A 1 214 ? -0.602 -1.278 -14.581 1.00 92.31 214 ALA A C 1
ATOM 1713 O O . ALA A 1 214 ? -0.052 -0.991 -15.647 1.00 92.31 214 ALA A O 1
ATOM 1714 N N . HIS A 1 215 ? -0.165 -2.296 -13.831 1.00 91.69 215 HIS A N 1
ATOM 1715 C CA . HIS A 1 215 ? 0.941 -3.160 -14.246 1.00 91.69 215 HIS A CA 1
ATOM 1716 C C . HIS A 1 215 ? 0.595 -3.978 -15.501 1.00 91.69 215 HIS A C 1
ATOM 1718 O O . HIS A 1 215 ? 1.405 -4.083 -16.420 1.00 91.69 215 HIS A O 1
ATOM 1724 N N . ASN A 1 216 ? -0.623 -4.514 -15.590 1.00 94.75 216 ASN A N 1
ATOM 1725 C CA . ASN A 1 216 ? -1.088 -5.254 -16.762 1.00 94.75 216 ASN A CA 1
ATOM 1726 C C . ASN A 1 216 ? -1.200 -4.358 -18.005 1.00 94.75 216 ASN A C 1
ATOM 1728 O O . ASN A 1 216 ? -0.851 -4.783 -19.108 1.00 94.75 216 ASN A O 1
ATOM 1732 N N . GLU A 1 217 ? -1.676 -3.121 -17.851 1.00 95.38 217 GLU A N 1
ATOM 1733 C CA . GLU A 1 217 ? -1.690 -2.125 -18.927 1.00 95.38 217 GLU A CA 1
ATOM 1734 C C . GLU A 1 217 ? -0.275 -1.774 -19.386 1.00 95.38 217 GLU A C 1
ATOM 1736 O O . GLU A 1 217 ? -0.007 -1.735 -20.590 1.00 95.38 217 GLU A O 1
ATOM 1741 N N . TYR A 1 218 ? 0.649 -1.607 -18.438 1.00 95.38 218 TYR A N 1
ATOM 1742 C CA . TYR A 1 218 ? 2.059 -1.393 -18.730 1.00 95.38 218 TYR A CA 1
ATOM 1743 C C . TYR A 1 218 ? 2.663 -2.552 -19.539 1.00 95.38 218 TYR A C 1
ATOM 1745 O O . TYR A 1 218 ? 3.294 -2.313 -20.569 1.00 95.38 218 TYR A O 1
ATOM 1753 N N . ILE A 1 219 ? 2.414 -3.805 -19.142 1.00 95.75 219 ILE A N 1
ATOM 1754 C CA . ILE A 1 219 ? 2.870 -4.991 -19.884 1.00 95.75 219 ILE A CA 1
ATOM 1755 C C . ILE A 1 219 ? 2.359 -4.955 -21.325 1.00 95.75 219 ILE A C 1
ATOM 1757 O O . ILE A 1 219 ? 3.157 -5.056 -22.257 1.00 95.75 219 ILE A O 1
ATOM 1761 N N . LYS A 1 220 ? 1.050 -4.750 -21.517 1.00 95.88 220 LYS A N 1
ATOM 1762 C CA . LYS A 1 220 ? 0.439 -4.678 -22.854 1.00 95.88 220 LYS A CA 1
ATOM 1763 C C . LYS A 1 220 ? 1.054 -3.568 -23.700 1.00 95.88 220 LYS A C 1
ATOM 1765 O O . LYS A 1 220 ? 1.271 -3.757 -24.894 1.00 95.88 220 LYS A O 1
ATOM 1770 N N . HIS A 1 221 ? 1.335 -2.413 -23.099 1.00 94.81 221 HIS A N 1
ATOM 1771 C CA . HIS A 1 221 ? 1.996 -1.311 -23.788 1.00 94.81 221 HIS A CA 1
ATOM 1772 C C . HIS A 1 221 ? 3.407 -1.700 -24.243 1.00 94.81 221 HIS A C 1
ATOM 1774 O O . HIS A 1 221 ? 3.766 -1.472 -25.395 1.00 94.81 221 HIS A O 1
ATOM 1780 N N . ILE A 1 222 ? 4.192 -2.345 -23.379 1.00 96.38 222 ILE A N 1
ATOM 1781 C CA . ILE A 1 222 ? 5.541 -2.805 -23.718 1.00 96.38 222 ILE A CA 1
ATOM 1782 C C . ILE A 1 222 ? 5.527 -3.868 -24.825 1.00 96.38 222 ILE A C 1
ATOM 1784 O O . ILE A 1 222 ? 6.334 -3.788 -25.753 1.00 96.38 222 ILE A O 1
ATOM 1788 N N . GLU A 1 223 ? 4.598 -4.825 -24.781 1.00 94.94 223 GLU A N 1
ATOM 1789 C CA . GLU A 1 223 ? 4.466 -5.886 -25.791 1.00 94.94 223 GLU A CA 1
ATOM 1790 C C . GLU A 1 223 ? 4.273 -5.348 -27.217 1.00 94.94 223 GLU A C 1
ATOM 1792 O O . GLU A 1 223 ? 4.718 -5.984 -28.173 1.00 94.94 223 GLU A O 1
ATOM 1797 N N . GLN A 1 224 ? 3.680 -4.160 -27.380 1.00 94.50 224 GLN A N 1
ATOM 1798 C CA . GLN A 1 224 ? 3.502 -3.518 -28.690 1.00 94.50 224 GLN A CA 1
ATOM 1799 C C . GLN A 1 224 ? 4.829 -3.130 -29.357 1.00 94.50 224 GLN A C 1
ATOM 1801 O O . GLN A 1 224 ? 4.919 -3.116 -30.585 1.00 94.50 224 GLN A O 1
ATOM 1806 N N . TYR A 1 225 ? 5.856 -2.814 -28.563 1.00 95.19 225 TYR A N 1
ATOM 1807 C CA . TYR A 1 225 ? 7.141 -2.295 -29.049 1.00 95.19 225 TYR A CA 1
ATOM 1808 C C . TYR A 1 225 ? 8.309 -3.255 -28.822 1.00 95.19 225 TYR A C 1
ATOM 1810 O O . TYR A 1 225 ? 9.400 -3.025 -29.348 1.00 95.19 225 TYR A O 1
ATOM 1818 N N . MET A 1 226 ? 8.106 -4.316 -28.040 1.00 94.62 226 MET A N 1
ATOM 1819 C CA . MET A 1 226 ? 9.134 -5.289 -27.693 1.00 94.62 226 MET A CA 1
ATOM 1820 C C . MET A 1 226 ? 9.407 -6.255 -28.862 1.00 94.62 226 MET A C 1
ATOM 1822 O O . MET A 1 226 ? 8.528 -7.024 -29.260 1.00 94.62 226 MET A O 1
ATOM 1826 N N . PRO A 1 227 ? 10.635 -6.294 -29.413 1.00 94.50 227 PRO A N 1
ATOM 1827 C CA . PRO A 1 227 ? 10.984 -7.230 -30.473 1.00 94.50 227 PRO A CA 1
ATOM 1828 C C . PRO A 1 227 ? 10.972 -8.685 -29.995 1.00 94.50 227 PRO A C 1
ATOM 1830 O O . PRO A 1 227 ? 11.294 -8.990 -28.841 1.00 94.50 227 PRO A O 1
ATOM 1833 N N . LYS A 1 228 ? 10.713 -9.610 -30.928 1.00 90.88 228 LYS A N 1
ATOM 1834 C CA . LYS A 1 228 ? 10.883 -11.053 -30.690 1.00 90.88 228 LYS A CA 1
ATOM 1835 C C . LYS A 1 228 ? 12.329 -11.365 -30.280 1.00 90.88 228 LYS A C 1
ATOM 1837 O O . LYS A 1 228 ? 13.266 -10.753 -30.787 1.00 90.88 228 LYS A O 1
ATOM 1842 N N . ASN A 1 229 ? 12.508 -12.361 -29.409 1.00 90.88 229 ASN A N 1
ATOM 1843 C CA . ASN A 1 229 ? 13.805 -12.818 -28.879 1.00 90.88 229 ASN A CA 1
ATOM 1844 C C . ASN A 1 229 ? 14.571 -11.792 -28.020 1.00 90.88 229 ASN A C 1
ATOM 1846 O O . ASN A 1 229 ? 15.782 -11.932 -27.824 1.00 90.88 229 ASN A O 1
ATOM 1850 N N . THR A 1 230 ? 13.889 -10.775 -27.491 1.00 95.69 230 THR A N 1
ATOM 1851 C CA . THR A 1 230 ? 14.482 -9.860 -26.508 1.00 95.69 230 THR A CA 1
ATOM 1852 C C . THR A 1 230 ? 14.764 -10.609 -25.205 1.00 95.69 230 THR A C 1
ATOM 1854 O O . THR A 1 230 ? 13.869 -11.217 -24.625 1.00 95.69 230 THR A O 1
ATOM 1857 N N . LYS A 1 231 ? 16.016 -10.556 -24.742 1.00 95.38 231 LYS A N 1
ATOM 1858 C CA . LYS A 1 231 ? 16.491 -11.210 -23.509 1.00 95.38 231 LYS A CA 1
ATOM 1859 C C . LYS A 1 231 ? 16.804 -10.227 -22.384 1.00 95.38 231 LYS A C 1
ATOM 1861 O O . LYS A 1 231 ? 16.855 -10.613 -21.221 1.00 95.38 231 LYS A O 1
ATOM 1866 N N . ALA A 1 232 ? 17.069 -8.973 -22.727 1.00 95.62 232 ALA A N 1
ATOM 1867 C CA . ALA A 1 232 ? 17.393 -7.923 -21.776 1.00 95.62 232 ALA A CA 1
ATOM 1868 C C . ALA A 1 232 ? 16.906 -6.564 -22.288 1.00 95.62 232 ALA A C 1
ATOM 1870 O O . ALA A 1 232 ? 16.674 -6.384 -23.485 1.00 95.62 232 ALA A O 1
ATOM 1871 N N . VAL A 1 233 ? 16.810 -5.599 -21.383 1.00 96.56 233 VAL A N 1
ATOM 1872 C CA . VAL A 1 233 ? 16.486 -4.204 -21.679 1.00 96.56 233 VAL A CA 1
ATOM 1873 C C . VAL A 1 233 ? 17.572 -3.299 -21.103 1.00 96.56 233 VAL A C 1
ATOM 1875 O O . VAL A 1 233 ? 18.131 -3.588 -20.047 1.00 96.56 233 VAL A O 1
ATOM 1878 N N . ILE A 1 234 ? 17.927 -2.237 -21.821 1.00 97.00 234 ILE A N 1
ATOM 1879 C CA . ILE A 1 234 ? 18.833 -1.199 -21.324 1.00 97.00 234 ILE A CA 1
ATOM 1880 C C . ILE A 1 234 ? 17.976 -0.030 -20.869 1.00 97.00 234 ILE A C 1
ATOM 1882 O O . ILE A 1 234 ? 17.169 0.481 -21.648 1.00 97.00 234 ILE A O 1
ATOM 1886 N N . VAL A 1 235 ? 18.162 0.380 -19.619 1.00 97.00 235 VAL A N 1
ATOM 1887 C CA . VAL A 1 235 ? 17.361 1.417 -18.973 1.00 97.00 235 VAL A CA 1
ATOM 1888 C C . VAL A 1 235 ? 18.251 2.528 -18.441 1.00 97.00 235 VAL A C 1
ATOM 1890 O O . VAL A 1 235 ? 19.400 2.290 -18.067 1.00 97.00 235 VAL A O 1
ATOM 1893 N N . ALA A 1 236 ? 17.707 3.738 -18.421 1.00 97.00 236 ALA A N 1
ATOM 1894 C CA . ALA A 1 236 ? 18.263 4.881 -17.721 1.00 97.00 236 ALA A CA 1
ATOM 1895 C C . ALA A 1 236 ? 17.402 5.204 -16.504 1.00 97.00 236 ALA A C 1
ATOM 1897 O O . ALA A 1 236 ? 16.181 5.257 -16.624 1.00 97.00 236 ALA A O 1
ATOM 1898 N N . GLN A 1 237 ? 18.034 5.456 -15.365 1.00 95.75 237 GLN A N 1
ATOM 1899 C CA . GLN A 1 237 ? 17.377 5.880 -14.136 1.00 95.75 237 GLN A CA 1
ATOM 1900 C C . GLN A 1 237 ? 17.949 7.221 -13.686 1.00 95.75 237 GLN A C 1
ATOM 1902 O O . GLN A 1 237 ? 19.169 7.376 -13.602 1.00 95.75 237 GLN A O 1
ATOM 1907 N N . ASN A 1 238 ? 17.078 8.191 -13.422 1.00 95.44 238 ASN A N 1
ATOM 1908 C CA . ASN A 1 238 ? 17.451 9.440 -12.768 1.00 95.44 238 ASN A CA 1
ATOM 1909 C C . ASN A 1 238 ? 17.353 9.226 -11.259 1.00 95.44 238 ASN A C 1
ATOM 1911 O O . ASN A 1 238 ? 16.255 9.037 -10.733 1.00 95.44 238 ASN A O 1
ATOM 1915 N N . VAL A 1 239 ? 18.502 9.197 -10.594 1.00 91.88 239 VAL A N 1
ATOM 1916 C CA . VAL A 1 239 ? 18.603 8.905 -9.165 1.00 91.88 239 VAL A CA 1
ATOM 1917 C C . VAL A 1 239 ? 18.844 10.204 -8.407 1.00 91.88 239 VAL A C 1
ATOM 1919 O O . VAL A 1 239 ? 19.668 11.016 -8.830 1.00 91.88 239 VAL A O 1
ATOM 1922 N N . THR A 1 240 ? 18.154 10.377 -7.282 1.00 89.94 240 THR A N 1
ATOM 1923 C CA . THR A 1 240 ? 18.470 11.391 -6.272 1.00 89.94 240 THR A CA 1
ATOM 1924 C C . THR A 1 240 ? 18.888 10.705 -4.983 1.00 89.94 240 THR A C 1
ATOM 1926 O O . THR A 1 240 ? 18.204 9.802 -4.496 1.00 89.94 240 THR A O 1
ATOM 1929 N N . ASN A 1 241 ? 20.012 11.140 -4.430 1.00 84.00 241 ASN A N 1
ATOM 1930 C CA . ASN A 1 241 ? 20.509 10.711 -3.142 1.00 84.00 241 ASN A CA 1
ATOM 1931 C C . ASN A 1 241 ? 19.611 11.280 -2.041 1.00 84.00 241 ASN A C 1
ATOM 1933 O O . ASN A 1 241 ? 19.434 12.491 -1.926 1.00 84.00 241 ASN A O 1
ATOM 1937 N N . THR A 1 242 ? 19.051 10.399 -1.222 1.00 80.00 242 THR A N 1
ATOM 1938 C CA . THR A 1 242 ? 18.204 10.762 -0.080 1.00 80.00 242 THR A CA 1
ATOM 1939 C C . THR A 1 242 ? 18.843 10.372 1.249 1.00 80.00 242 THR A C 1
ATOM 1941 O O . THR A 1 242 ? 18.173 10.388 2.276 1.00 80.00 242 THR A O 1
ATOM 1944 N N . SER A 1 243 ? 20.128 10.005 1.242 1.00 70.00 243 SER A N 1
ATOM 1945 C CA . SER A 1 243 ? 20.856 9.616 2.449 1.00 70.00 243 SER A CA 1
ATOM 1946 C C . SER A 1 243 ? 20.966 10.805 3.403 1.00 70.00 243 SER A C 1
ATOM 1948 O O . SER A 1 243 ? 21.459 11.871 3.029 1.00 70.00 243 SER A O 1
ATOM 1950 N N . ASN A 1 244 ? 20.534 10.616 4.649 1.00 63.03 244 ASN A N 1
ATOM 1951 C CA . ASN A 1 244 ? 20.805 11.543 5.744 1.00 63.03 244 ASN A CA 1
ATOM 1952 C C . ASN A 1 244 ? 21.993 11.031 6.580 1.00 63.03 244 ASN A C 1
ATOM 1954 O O . ASN A 1 244 ? 22.392 9.877 6.473 1.00 63.03 244 ASN A O 1
ATOM 1958 N N . SER A 1 245 ? 22.576 11.881 7.426 1.00 58.25 245 SER A N 1
ATOM 1959 C CA . SER A 1 245 ? 23.749 11.531 8.243 1.00 58.25 245 SER A CA 1
ATOM 1960 C C . SER A 1 245 ? 23.488 10.483 9.339 1.00 58.25 245 SER A C 1
ATOM 1962 O O . SER A 1 245 ? 24.417 10.133 10.062 1.00 58.25 245 SER A O 1
ATOM 1964 N N . LEU A 1 246 ? 22.236 10.049 9.520 1.00 57.72 246 LEU A N 1
ATOM 1965 C CA . LEU A 1 246 ? 21.799 9.067 10.518 1.00 57.72 246 LEU A CA 1
ATOM 1966 C C . LEU A 1 246 ? 21.498 7.693 9.889 1.00 57.72 246 LEU A C 1
ATOM 1968 O O . LEU A 1 246 ? 21.402 6.704 10.611 1.00 57.72 246 LEU A O 1
ATOM 1972 N N . GLU A 1 247 ? 21.377 7.627 8.563 1.00 49.91 247 GLU A N 1
ATOM 1973 C CA . GLU A 1 247 ? 21.147 6.423 7.770 1.00 49.91 247 GLU A CA 1
ATOM 1974 C C . GLU A 1 247 ? 22.438 6.053 7.030 1.00 49.91 247 GLU A C 1
ATOM 1976 O O . GLU A 1 247 ? 23.132 6.915 6.494 1.00 49.91 247 GLU A O 1
ATOM 1981 N N . ASP A 1 248 ? 22.789 4.768 7.023 1.00 54.00 248 ASP A N 1
ATOM 1982 C CA . ASP A 1 248 ? 24.065 4.232 6.527 1.00 54.00 248 ASP A CA 1
ATOM 1983 C C . ASP A 1 248 ? 24.207 4.345 4.990 1.00 54.00 248 ASP A C 1
ATOM 1985 O O . ASP A 1 248 ? 24.140 3.350 4.285 1.00 54.00 248 ASP A O 1
ATOM 1989 N N . TYR A 1 249 ? 24.327 5.568 4.452 1.00 51.66 249 TYR A N 1
ATOM 1990 C CA . TYR A 1 249 ? 24.746 5.928 3.081 1.00 51.66 249 TYR A CA 1
ATOM 1991 C C . TYR A 1 249 ? 24.133 5.135 1.902 1.00 51.66 249 TYR A C 1
ATOM 1993 O O . TYR A 1 249 ? 24.739 5.035 0.829 1.00 51.66 249 TYR A O 1
ATOM 2001 N N . HIS A 1 250 ? 22.919 4.606 2.060 1.00 59.09 250 HIS A N 1
ATOM 2002 C CA . HIS A 1 250 ? 22.255 3.763 1.056 1.00 59.09 250 HIS A CA 1
ATOM 2003 C C . HIS A 1 250 ? 20.848 4.244 0.662 1.00 59.09 250 HIS A C 1
ATOM 2005 O O . HIS A 1 250 ? 20.114 3.529 -0.020 1.00 59.09 250 HIS A O 1
ATOM 2011 N N . GLY A 1 251 ? 20.466 5.467 1.043 1.00 65.94 251 GLY A N 1
ATOM 2012 C CA . GLY A 1 251 ? 19.193 6.067 0.647 1.00 65.94 251 GLY A CA 1
ATOM 2013 C C . GLY A 1 251 ? 19.279 6.703 -0.740 1.00 65.94 251 GLY A C 1
ATOM 2014 O O . GLY A 1 251 ? 20.014 7.670 -0.934 1.00 65.94 251 GLY A O 1
ATOM 2015 N N . SER A 1 252 ? 18.508 6.203 -1.708 1.00 76.50 252 SER A N 1
ATOM 2016 C CA . SER A 1 252 ? 18.276 6.915 -2.970 1.00 76.50 252 SER A CA 1
ATOM 2017 C C . SER A 1 252 ? 16.873 6.661 -3.504 1.00 76.50 252 SER A C 1
ATOM 2019 O O . SER A 1 252 ? 16.316 5.580 -3.311 1.00 76.50 252 SER A O 1
ATOM 2021 N N . THR A 1 253 ? 16.322 7.643 -4.210 1.00 86.19 253 THR A N 1
ATOM 2022 C CA . THR A 1 253 ? 15.029 7.542 -4.892 1.00 86.19 253 THR A CA 1
ATOM 2023 C C . THR A 1 253 ? 15.237 7.640 -6.399 1.00 86.19 253 THR A C 1
ATOM 2025 O O . THR A 1 253 ? 15.985 8.491 -6.878 1.00 86.19 253 THR A O 1
ATOM 2028 N N . THR A 1 254 ? 14.580 6.761 -7.161 1.00 89.94 254 THR A N 1
ATOM 2029 C CA . THR A 1 254 ? 14.550 6.858 -8.628 1.00 89.94 254 THR A CA 1
ATOM 2030 C C . THR A 1 254 ? 13.379 7.738 -9.044 1.00 89.94 254 THR A C 1
ATOM 2032 O O . THR A 1 254 ? 12.227 7.331 -8.923 1.00 89.94 254 THR A O 1
ATOM 2035 N N . ASN A 1 255 ? 13.674 8.931 -9.553 1.00 91.12 255 ASN A N 1
ATOM 2036 C CA . ASN A 1 255 ? 12.660 9.898 -9.978 1.00 91.12 255 ASN A CA 1
ATOM 2037 C C . ASN A 1 255 ? 12.026 9.514 -11.317 1.00 91.12 255 ASN A C 1
ATOM 2039 O O . ASN A 1 255 ? 10.863 9.811 -11.578 1.00 91.12 255 ASN A O 1
ATOM 2043 N N . GLN A 1 256 ? 12.814 8.887 -12.193 1.00 94.38 256 GLN A N 1
ATOM 2044 C CA . GLN A 1 256 ? 12.394 8.560 -13.549 1.00 94.38 256 GLN A CA 1
ATOM 2045 C C . GLN A 1 256 ? 13.167 7.356 -14.082 1.00 94.38 256 GLN A C 1
ATOM 2047 O O . GLN A 1 256 ? 14.387 7.293 -13.939 1.00 94.38 256 GLN A O 1
ATOM 2052 N N . THR A 1 257 ? 12.460 6.455 -14.767 1.00 96.50 257 THR A N 1
ATOM 2053 C CA . THR A 1 257 ? 13.044 5.341 -15.527 1.00 96.50 257 THR A CA 1
ATOM 2054 C C . THR A 1 257 ? 12.682 5.482 -17.004 1.00 96.50 257 THR A C 1
ATOM 2056 O O . THR A 1 257 ? 11.510 5.653 -17.347 1.00 96.50 257 THR A O 1
ATOM 2059 N N . ILE A 1 258 ? 13.677 5.379 -17.884 1.00 97.19 258 ILE A N 1
ATOM 2060 C CA . ILE A 1 258 ? 13.520 5.432 -19.341 1.00 97.19 258 ILE A CA 1
ATOM 2061 C C . ILE A 1 258 ? 14.047 4.136 -19.952 1.00 97.19 258 ILE A C 1
ATOM 2063 O O . ILE A 1 258 ? 15.186 3.736 -19.709 1.00 97.19 258 ILE A O 1
ATOM 2067 N N . ILE A 1 259 ? 13.240 3.493 -20.790 1.00 97.62 259 ILE A N 1
ATOM 2068 C CA . ILE A 1 259 ? 13.644 2.325 -21.568 1.00 97.62 259 ILE A CA 1
ATOM 2069 C C . ILE A 1 259 ? 14.369 2.804 -22.829 1.00 97.62 259 ILE A C 1
ATOM 2071 O O . ILE A 1 259 ? 13.754 3.384 -23.724 1.00 97.62 259 ILE A O 1
ATOM 2075 N N . LEU A 1 260 ? 15.681 2.572 -22.902 1.00 97.06 260 LEU A N 1
ATOM 2076 C CA . LEU A 1 260 ? 16.538 3.082 -23.976 1.00 97.06 260 LEU A CA 1
ATOM 2077 C C . LEU A 1 260 ? 16.669 2.113 -25.153 1.00 97.06 260 LEU A C 1
ATOM 2079 O O . LEU A 1 260 ? 16.741 2.549 -26.302 1.00 97.06 260 LEU A O 1
ATOM 2083 N N . ALA A 1 261 ? 16.759 0.806 -24.899 1.00 96.62 261 ALA A N 1
ATOM 2084 C CA . ALA A 1 261 ? 16.953 -0.179 -25.963 1.00 96.62 261 ALA A CA 1
ATOM 2085 C C . ALA A 1 261 ? 16.578 -1.608 -25.556 1.00 96.62 261 ALA A C 1
ATOM 2087 O O . ALA A 1 261 ? 16.694 -1.997 -24.394 1.00 96.62 261 ALA A O 1
ATOM 2088 N N . TRP A 1 262 ? 16.229 -2.411 -26.560 1.00 96.25 262 TRP A N 1
ATOM 2089 C CA . TRP A 1 262 ? 16.031 -3.855 -26.454 1.00 96.25 262 TRP A CA 1
ATOM 2090 C C . TRP A 1 262 ? 17.316 -4.610 -26.797 1.00 96.25 262 TRP A C 1
ATOM 2092 O O . TRP A 1 262 ? 18.036 -4.231 -27.721 1.00 96.25 262 TRP A O 1
ATOM 2102 N N . SER A 1 263 ? 17.591 -5.699 -26.080 1.00 95.25 263 SER A N 1
ATOM 2103 C CA . SER A 1 263 ? 18.816 -6.486 -26.225 1.00 95.25 263 SER A CA 1
ATOM 2104 C C . SER A 1 263 ? 18.526 -7.974 -26.398 1.00 95.25 263 SER A C 1
ATOM 2106 O O . SER A 1 263 ? 17.769 -8.575 -25.636 1.00 95.25 263 SER A O 1
ATOM 2108 N N . THR A 1 264 ? 19.225 -8.610 -27.336 1.00 94.62 264 THR A N 1
ATOM 2109 C CA . THR A 1 264 ? 19.255 -10.073 -27.518 1.00 94.62 264 THR A CA 1
ATOM 2110 C C . THR A 1 264 ? 20.329 -10.761 -26.666 1.00 94.62 264 THR A C 1
ATOM 2112 O O . THR A 1 264 ? 20.435 -11.988 -26.668 1.00 94.62 264 THR A O 1
ATOM 2115 N N . HIS A 1 265 ? 21.143 -9.995 -25.930 1.00 91.56 265 HIS A N 1
ATOM 2116 C CA . HIS A 1 265 ? 22.238 -10.489 -25.094 1.00 91.56 265 HIS A CA 1
ATOM 2117 C C . HIS A 1 265 ? 22.002 -10.199 -23.608 1.00 91.56 265 HIS A C 1
ATOM 2119 O O . HIS A 1 265 ? 21.671 -9.079 -23.220 1.00 91.56 265 HIS A O 1
ATOM 2125 N N . THR A 1 266 ? 22.259 -11.193 -22.759 1.00 90.88 266 THR A N 1
ATOM 2126 C CA . THR A 1 266 ? 22.153 -11.073 -21.294 1.00 90.88 266 THR A CA 1
ATOM 2127 C C . THR A 1 266 ? 23.436 -10.569 -20.634 1.00 90.88 266 THR A C 1
ATOM 2129 O O . THR A 1 266 ? 23.423 -10.193 -19.468 1.00 90.88 266 THR A O 1
ATOM 2132 N N . ARG A 1 267 ? 24.560 -10.543 -21.363 1.00 90.69 267 ARG A N 1
ATOM 2133 C CA . ARG A 1 267 ? 25.828 -10.014 -20.846 1.00 90.69 267 ARG A CA 1
ATOM 2134 C C . ARG A 1 267 ? 25.768 -8.489 -20.728 1.00 90.69 267 ARG A C 1
ATOM 2136 O O . ARG A 1 267 ? 25.282 -7.803 -21.632 1.00 90.69 267 ARG A O 1
ATOM 2143 N N . ASN A 1 268 ? 26.344 -7.972 -19.647 1.00 90.75 268 ASN A N 1
ATOM 2144 C CA . ASN A 1 268 ? 26.503 -6.540 -19.412 1.00 90.75 268 ASN A CA 1
ATOM 2145 C C . ASN A 1 268 ? 27.665 -5.992 -20.251 1.00 90.75 268 ASN A C 1
ATOM 2147 O O . ASN A 1 268 ? 28.821 -6.023 -19.832 1.00 90.75 268 ASN A O 1
ATOM 2151 N N . LEU A 1 269 ? 27.358 -5.544 -21.469 1.00 92.25 269 LEU A N 1
ATOM 2152 C CA . LEU A 1 269 ? 28.329 -4.992 -22.411 1.00 92.25 269 LEU A CA 1
ATOM 2153 C C . LEU A 1 269 ? 28.252 -3.459 -22.401 1.00 92.25 269 LEU A C 1
ATOM 2155 O O . LEU A 1 269 ? 27.291 -2.880 -22.907 1.00 92.25 269 LEU A O 1
ATOM 2159 N N . PHE A 1 270 ? 29.283 -2.786 -21.883 1.00 94.56 270 PHE A N 1
ATOM 2160 C CA . PHE A 1 270 ? 29.352 -1.317 -21.885 1.00 94.56 270 PHE A CA 1
ATOM 2161 C C . PHE A 1 270 ? 29.241 -0.676 -23.277 1.00 94.56 270 PHE A C 1
ATOM 2163 O O . PHE A 1 270 ? 28.512 0.310 -23.397 1.00 94.56 270 PHE A O 1
ATOM 2170 N N . PRO A 1 271 ? 29.830 -1.232 -24.359 1.00 94.81 271 PRO A N 1
ATOM 2171 C CA . PRO A 1 271 ? 29.631 -0.681 -25.701 1.00 94.81 271 PRO A CA 1
ATOM 2172 C C . PRO A 1 271 ? 28.161 -0.646 -26.133 1.00 94.81 271 PRO A C 1
ATOM 2174 O O . PRO A 1 271 ? 27.753 0.229 -26.892 1.00 94.81 271 PRO A O 1
ATOM 2177 N N . GLU A 1 272 ? 27.359 -1.596 -25.659 1.00 95.25 272 GLU A N 1
ATOM 2178 C CA . GLU A 1 272 ? 25.929 -1.660 -25.947 1.00 95.25 272 GLU A CA 1
ATOM 2179 C C . GLU A 1 272 ? 25.157 -0.604 -25.149 1.00 95.25 272 GLU A C 1
ATOM 2181 O O . GLU A 1 272 ? 24.359 0.136 -25.722 1.00 95.25 272 GLU A O 1
ATOM 2186 N N . MET A 1 273 ? 25.470 -0.461 -23.857 1.00 95.94 273 MET A N 1
ATOM 2187 C CA . MET A 1 273 ? 24.886 0.570 -22.993 1.00 95.94 273 MET A CA 1
ATOM 2188 C C . MET A 1 273 ? 25.215 1.986 -23.483 1.00 95.94 273 MET A C 1
ATOM 2190 O O . MET A 1 273 ? 24.324 2.826 -23.542 1.00 95.94 273 MET A O 1
ATOM 2194 N N . ARG A 1 274 ? 26.449 2.242 -23.942 1.00 96.62 274 ARG A N 1
ATOM 2195 C CA . ARG A 1 274 ? 26.844 3.538 -24.527 1.00 96.62 274 ARG A CA 1
ATOM 2196 C C . ARG A 1 274 ? 26.078 3.849 -25.809 1.00 96.62 274 ARG A C 1
ATOM 2198 O O . ARG A 1 274 ? 25.641 4.979 -26.005 1.00 96.62 274 ARG A O 1
ATOM 2205 N N . LYS A 1 275 ? 25.885 2.850 -26.678 1.00 96.06 275 LYS A N 1
ATOM 2206 C CA . LYS A 1 275 ? 25.080 3.011 -27.900 1.00 96.06 275 LYS A CA 1
ATOM 2207 C C . LYS A 1 275 ? 23.636 3.375 -27.572 1.00 96.06 275 LYS A C 1
ATOM 2209 O O . LYS A 1 275 ? 23.103 4.265 -28.221 1.00 96.06 275 LYS A O 1
ATOM 2214 N N . ALA A 1 276 ? 23.036 2.720 -26.578 1.00 96.00 276 ALA A N 1
ATOM 2215 C CA . ALA A 1 276 ? 21.681 3.021 -26.127 1.00 96.00 276 ALA A CA 1
ATOM 2216 C C . ALA A 1 276 ? 21.588 4.421 -25.494 1.00 96.00 276 ALA A C 1
ATOM 2218 O O . ALA A 1 276 ? 20.722 5.205 -25.869 1.00 96.00 276 ALA A O 1
ATOM 2219 N N . ALA A 1 277 ? 22.526 4.771 -24.609 1.00 96.31 277 ALA A N 1
ATOM 2220 C CA . ALA A 1 277 ? 22.582 6.078 -23.954 1.00 96.31 277 ALA A CA 1
ATOM 2221 C C . ALA A 1 277 ? 22.705 7.239 -24.957 1.00 96.31 277 ALA A C 1
ATOM 2223 O O . ALA A 1 277 ? 22.093 8.286 -24.772 1.00 96.31 277 ALA A O 1
ATOM 2224 N N . ALA A 1 278 ? 23.440 7.040 -26.058 1.00 96.00 278 ALA A N 1
ATOM 2225 C CA . ALA A 1 278 ? 23.628 8.039 -27.112 1.00 96.00 278 ALA A CA 1
ATOM 2226 C C . ALA A 1 278 ? 22.362 8.365 -27.929 1.00 96.00 278 ALA A C 1
ATOM 2228 O O . ALA A 1 278 ? 22.416 9.262 -28.775 1.00 96.00 278 ALA A O 1
ATOM 2229 N N . LEU A 1 279 ? 21.272 7.608 -27.755 1.00 93.31 279 LEU A N 1
ATOM 2230 C CA . LEU A 1 279 ? 20.014 7.794 -28.485 1.00 93.31 279 LEU A CA 1
ATOM 2231 C C . LEU A 1 279 ? 19.018 8.704 -27.756 1.00 93.31 279 LEU A C 1
ATOM 2233 O O . LEU A 1 279 ? 18.074 9.162 -28.393 1.00 93.31 279 LEU A O 1
ATOM 2237 N N . HIS A 1 280 ? 19.234 8.988 -26.470 1.00 94.31 280 HIS A N 1
ATOM 2238 C CA . HIS A 1 280 ? 18.354 9.827 -25.659 1.00 94.31 280 HIS A CA 1
ATOM 2239 C C . HIS A 1 280 ? 19.093 11.072 -25.163 1.00 94.31 280 HIS A C 1
ATOM 2241 O O . HIS A 1 280 ? 20.241 10.980 -24.726 1.00 94.31 280 HIS A O 1
ATOM 2247 N N . GLU A 1 281 ? 18.443 12.236 -25.232 1.00 93.38 281 GLU A N 1
ATOM 2248 C CA . GLU A 1 281 ? 19.064 13.537 -24.942 1.00 93.38 281 GLU A CA 1
ATOM 2249 C C . GLU A 1 281 ? 19.621 13.598 -23.514 1.00 93.38 281 GLU A C 1
ATOM 2251 O O . GLU A 1 281 ? 20.789 13.941 -23.329 1.00 93.38 281 GLU A O 1
ATOM 2256 N N . ASP A 1 282 ? 18.839 13.146 -22.531 1.00 92.81 282 ASP A N 1
ATOM 2257 C CA . ASP A 1 282 ? 19.230 13.177 -21.117 1.00 92.81 282 ASP A CA 1
ATOM 2258 C C . ASP A 1 282 ? 20.425 12.280 -20.787 1.00 92.81 282 ASP A C 1
ATOM 2260 O O . ASP A 1 282 ? 21.179 12.575 -19.868 1.00 92.81 282 ASP A O 1
ATOM 2264 N N . THR A 1 283 ? 20.650 11.202 -21.544 1.00 95.62 283 THR A N 1
ATOM 2265 C CA . THR A 1 283 ? 21.727 10.237 -21.263 1.00 95.62 283 THR A CA 1
ATOM 2266 C C . THR A 1 283 ? 22.887 10.303 -22.245 1.00 95.62 283 THR A C 1
ATOM 2268 O O . THR A 1 283 ? 23.871 9.580 -22.076 1.00 95.62 283 THR A O 1
ATOM 2271 N N . LYS A 1 284 ? 22.824 11.159 -23.274 1.00 95.38 284 LYS A N 1
ATOM 2272 C CA . LYS A 1 284 ? 23.838 11.186 -24.342 1.00 95.38 284 LYS A CA 1
ATOM 2273 C C . LYS A 1 284 ? 25.250 11.464 -23.827 1.00 95.38 284 LYS A C 1
ATOM 2275 O O . LYS A 1 284 ? 26.209 10.940 -24.386 1.00 95.38 284 LYS A O 1
ATOM 2280 N N . HIS A 1 285 ? 25.368 12.255 -22.759 1.00 94.19 285 HIS A N 1
ATOM 2281 C CA . HIS A 1 285 ? 26.642 12.613 -22.136 1.00 94.19 285 HIS A CA 1
ATOM 2282 C C . HIS A 1 285 ? 27.346 11.385 -21.529 1.00 94.19 285 HIS A C 1
ATOM 2284 O O . HIS A 1 285 ? 28.567 11.263 -21.625 1.00 94.19 285 HIS A O 1
ATOM 2290 N N . LEU A 1 286 ? 26.581 10.409 -21.022 1.00 94.62 286 LEU A N 1
ATOM 2291 C CA . LEU A 1 286 ? 27.114 9.157 -20.473 1.00 94.62 286 LEU A CA 1
ATOM 2292 C C . LEU A 1 286 ? 27.769 8.276 -21.545 1.00 94.62 286 LEU A C 1
ATOM 2294 O O . LEU A 1 286 ? 28.691 7.514 -21.256 1.00 94.62 286 LEU A O 1
ATOM 2298 N N . ALA A 1 287 ? 27.329 8.380 -22.803 1.00 94.38 287 ALA A N 1
ATOM 2299 C CA . ALA A 1 287 ? 27.881 7.581 -23.893 1.00 94.38 287 ALA A CA 1
ATOM 2300 C C . ALA A 1 287 ? 29.347 7.926 -24.200 1.00 94.38 287 ALA A C 1
ATOM 2302 O O . ALA A 1 287 ? 30.101 7.049 -24.629 1.00 94.38 287 ALA A O 1
ATOM 2303 N N . THR A 1 288 ? 29.749 9.177 -23.958 1.00 92.75 288 THR A N 1
ATOM 2304 C CA . THR A 1 288 ? 31.085 9.717 -24.259 1.00 92.75 288 THR A CA 1
ATOM 2305 C C . THR A 1 288 ? 32.041 9.715 -23.071 1.00 92.75 288 THR A C 1
ATOM 2307 O O . THR A 1 288 ? 33.194 10.102 -23.236 1.00 92.75 288 THR A O 1
ATOM 2310 N N . LEU A 1 289 ? 31.595 9.283 -21.886 1.00 92.56 289 LEU A N 1
ATOM 2311 C CA . LEU A 1 289 ? 32.445 9.259 -20.695 1.00 92.56 289 LEU A CA 1
ATOM 2312 C C . LEU A 1 289 ? 33.693 8.379 -20.882 1.00 92.56 289 LEU A C 1
ATOM 2314 O O . LEU A 1 289 ? 33.629 7.397 -21.629 1.00 92.56 289 LEU A O 1
ATOM 2318 N N . PRO A 1 290 ? 34.797 8.656 -20.168 1.00 92.25 290 PRO A N 1
ATOM 2319 C CA . PRO A 1 290 ? 35.954 7.769 -20.126 1.00 92.25 290 PRO A CA 1
ATOM 2320 C C . PRO A 1 290 ? 35.584 6.339 -19.714 1.00 92.25 290 PRO A C 1
ATOM 2322 O O . PRO A 1 290 ? 34.520 6.077 -19.143 1.00 92.25 290 PRO A O 1
ATOM 2325 N N . LYS A 1 291 ? 36.477 5.389 -19.998 1.00 90.31 291 LYS A N 1
ATOM 2326 C CA . LYS A 1 291 ? 36.279 3.981 -19.629 1.00 90.31 291 LYS A CA 1
ATOM 2327 C C . LYS A 1 291 ? 36.217 3.777 -18.110 1.00 90.31 291 LYS A C 1
ATOM 2329 O O . LYS A 1 291 ? 35.550 2.860 -17.658 1.00 90.31 291 LYS A O 1
ATOM 2334 N N . ASP A 1 292 ? 36.830 4.663 -17.333 1.00 90.06 292 ASP A N 1
ATOM 2335 C CA . ASP A 1 292 ? 36.833 4.601 -15.865 1.00 90.06 292 ASP A CA 1
ATOM 2336 C C . ASP A 1 292 ? 35.450 4.885 -15.247 1.00 90.06 292 ASP A C 1
ATOM 2338 O O . ASP A 1 292 ? 35.213 4.596 -14.077 1.00 90.06 292 ASP A O 1
ATOM 2342 N N . CYS A 1 293 ? 34.507 5.393 -16.047 1.00 90.31 293 CYS A N 1
ATOM 2343 C CA . CYS A 1 293 ? 33.097 5.555 -15.684 1.00 90.31 293 CYS A CA 1
ATOM 2344 C C . CYS A 1 293 ? 32.242 4.307 -16.007 1.00 90.31 293 CYS A C 1
ATOM 2346 O O . CYS A 1 293 ? 31.009 4.359 -15.970 1.00 90.31 293 CYS A O 1
ATOM 2348 N N . GLU A 1 294 ? 32.882 3.193 -16.376 1.00 92.81 294 GLU A N 1
ATOM 2349 C CA . GLU A 1 294 ? 32.263 1.876 -16.543 1.00 92.81 294 GLU A CA 1
ATOM 2350 C C . GLU A 1 294 ? 32.374 1.093 -15.235 1.00 92.81 294 GLU A C 1
ATOM 2352 O O . GLU A 1 294 ? 33.362 0.408 -14.964 1.00 92.81 294 GLU A O 1
ATOM 2357 N N . HIS A 1 295 ? 31.340 1.183 -14.405 1.00 91.62 295 HIS A N 1
ATOM 2358 C CA . HIS A 1 295 ? 31.371 0.597 -13.071 1.00 91.62 295 HIS A CA 1
ATOM 2359 C C . HIS A 1 295 ? 30.874 -0.838 -13.127 1.00 91.62 295 HIS A C 1
ATOM 2361 O O . HIS A 1 295 ? 29.746 -1.089 -13.546 1.00 91.62 295 HIS A O 1
ATOM 2367 N N . LYS A 1 296 ? 31.703 -1.792 -12.695 1.00 87.75 296 LYS A N 1
ATOM 2368 C CA . LYS A 1 296 ? 31.336 -3.205 -12.533 1.00 87.75 296 LYS A CA 1
ATOM 2369 C C . LYS A 1 296 ? 31.497 -3.594 -11.070 1.00 87.75 296 LYS A C 1
ATOM 2371 O O . LYS A 1 296 ? 32.582 -3.453 -10.513 1.00 87.75 296 LYS A O 1
ATOM 2376 N N . ARG A 1 297 ? 30.436 -4.105 -10.453 1.00 78.00 297 ARG A N 1
ATOM 2377 C CA . ARG A 1 297 ? 30.402 -4.440 -9.025 1.00 78.00 297 ARG A CA 1
ATOM 2378 C C . ARG A 1 297 ? 29.843 -5.848 -8.838 1.00 78.00 297 ARG A C 1
ATOM 2380 O O . ARG A 1 297 ? 28.772 -6.154 -9.344 1.00 78.00 297 ARG A O 1
ATOM 2387 N N . SER A 1 298 ? 30.557 -6.692 -8.094 1.00 65.44 298 SER A N 1
ATOM 2388 C CA . SER A 1 298 ? 30.141 -8.079 -7.814 1.00 65.44 298 SER A CA 1
ATOM 2389 C C . SER A 1 298 ? 29.028 -8.196 -6.760 1.00 65.44 298 SER A C 1
ATOM 2391 O O . SER A 1 298 ? 28.452 -9.266 -6.620 1.00 65.44 298 SER A O 1
ATOM 2393 N N . TYR A 1 299 ? 28.735 -7.112 -6.031 1.00 57.97 299 TYR A N 1
ATOM 2394 C CA . TYR A 1 299 ? 27.775 -7.068 -4.917 1.00 57.97 299 TYR A CA 1
ATOM 2395 C C . TYR A 1 299 ? 26.847 -5.839 -4.991 1.00 57.97 299 TYR A C 1
ATOM 2397 O O . TYR A 1 299 ? 26.506 -5.254 -3.972 1.00 57.97 299 TYR A O 1
ATOM 2405 N N . SER A 1 300 ? 26.487 -5.401 -6.202 1.00 63.19 300 SER A N 1
ATOM 2406 C CA . SER A 1 300 ? 25.497 -4.334 -6.438 1.00 63.19 300 SER A CA 1
ATOM 2407 C C . SER A 1 300 ? 24.269 -4.929 -7.115 1.00 63.19 300 SER A C 1
ATOM 2409 O O . SER A 1 300 ? 24.389 -5.858 -7.919 1.00 63.19 300 SER A O 1
ATOM 2411 N N . SER A 1 301 ? 23.100 -4.355 -6.831 1.00 64.69 301 SER A N 1
ATOM 2412 C CA . SER A 1 301 ? 21.827 -4.702 -7.475 1.00 64.69 301 SER A CA 1
ATOM 2413 C C . SER A 1 301 ? 21.874 -4.559 -9.004 1.00 64.69 301 SER A C 1
ATOM 2415 O O . SER A 1 301 ? 21.119 -5.225 -9.712 1.00 64.69 301 SER A O 1
ATOM 2417 N N . LEU A 1 302 ? 22.799 -3.750 -9.532 1.00 74.38 302 LEU A N 1
ATOM 2418 C CA . LEU A 1 302 ? 22.893 -3.407 -10.949 1.00 74.38 302 LEU A CA 1
ATOM 2419 C C . LEU A 1 302 ? 23.992 -4.177 -11.694 1.00 74.38 302 LEU A C 1
ATOM 2421 O O . LEU A 1 302 ? 23.969 -4.187 -12.922 1.00 74.38 302 LEU A O 1
ATOM 2425 N N . ASN A 1 303 ? 24.907 -4.870 -10.991 1.00 81.06 303 ASN A N 1
ATOM 2426 C CA . ASN A 1 303 ? 26.088 -5.615 -11.486 1.00 81.06 303 ASN A CA 1
ATOM 2427 C C . ASN A 1 303 ? 27.084 -4.820 -12.374 1.00 81.06 303 ASN A C 1
ATOM 2429 O O . ASN A 1 303 ? 28.301 -4.977 -12.242 1.00 81.06 303 ASN A O 1
ATOM 2433 N N . ALA A 1 304 ? 26.603 -4.001 -13.311 1.00 90.19 304 ALA A N 1
ATOM 2434 C CA . ALA A 1 304 ? 27.361 -3.078 -14.140 1.00 90.19 304 ALA A CA 1
ATOM 2435 C C . ALA A 1 304 ? 26.495 -1.895 -14.619 1.00 90.19 304 ALA A C 1
ATOM 2437 O O . ALA A 1 304 ? 25.372 -2.104 -15.079 1.00 90.19 304 ALA A O 1
ATOM 2438 N N . TYR A 1 305 ? 27.038 -0.675 -14.583 1.00 93.00 305 TYR A N 1
ATOM 2439 C CA . TYR A 1 305 ? 26.336 0.545 -14.999 1.00 93.00 305 TYR A CA 1
ATOM 2440 C C . TYR A 1 305 ? 27.281 1.642 -15.517 1.00 93.00 305 TYR A C 1
ATOM 2442 O O . TYR A 1 305 ? 28.469 1.672 -15.194 1.00 93.00 305 TYR A O 1
ATOM 2450 N N . LEU A 1 306 ? 26.738 2.554 -16.327 1.00 93.50 306 LEU A N 1
ATOM 2451 C CA . LEU A 1 306 ? 27.386 3.789 -16.771 1.00 93.50 306 LEU A CA 1
ATOM 2452 C C . LEU A 1 306 ? 26.895 4.955 -15.918 1.00 93.50 306 LEU A C 1
ATOM 2454 O O . LEU A 1 306 ? 25.693 5.228 -15.888 1.00 93.50 306 LEU A O 1
ATOM 2458 N N . LYS A 1 307 ? 27.829 5.640 -15.260 1.00 92.69 307 LYS A N 1
ATOM 2459 C CA . LYS A 1 307 ? 27.580 6.856 -14.478 1.00 92.69 307 LYS A CA 1
ATOM 2460 C C . LYS A 1 307 ? 28.886 7.623 -14.293 1.00 92.69 307 LYS A C 1
ATOM 2462 O O . LYS A 1 307 ? 29.955 7.016 -14.262 1.00 92.69 307 LYS A O 1
ATOM 2467 N N . GLU A 1 308 ? 28.804 8.941 -14.143 1.00 90.38 308 GLU A N 1
ATOM 2468 C CA . GLU A 1 308 ? 29.974 9.803 -13.907 1.00 90.38 308 GLU A CA 1
ATOM 2469 C C . GLU A 1 308 ? 30.745 9.396 -12.645 1.00 90.38 308 GLU A C 1
ATOM 2471 O O . GLU A 1 308 ? 31.973 9.366 -12.631 1.00 90.38 308 GLU A O 1
ATOM 2476 N N . THR A 1 309 ? 30.009 9.004 -11.608 1.00 86.56 309 THR A N 1
ATOM 2477 C CA . THR A 1 309 ? 30.521 8.576 -10.307 1.00 86.56 309 THR A CA 1
ATOM 2478 C C . THR A 1 309 ? 30.337 7.075 -10.103 1.00 86.56 309 THR A C 1
ATOM 2480 O O . THR A 1 309 ? 29.361 6.474 -10.555 1.00 86.56 309 THR A O 1
ATOM 2483 N N . SER A 1 310 ? 31.280 6.468 -9.380 1.00 83.62 310 SER A N 1
ATOM 2484 C CA . SER A 1 310 ? 31.207 5.066 -8.975 1.00 83.62 310 SER A CA 1
ATOM 2485 C C . SER A 1 310 ? 30.198 4.817 -7.855 1.00 83.62 310 SER A C 1
ATOM 2487 O O . SER A 1 310 ? 29.956 3.657 -7.531 1.00 83.62 310 SER A O 1
ATOM 2489 N N . ASN A 1 311 ? 29.591 5.850 -7.267 1.00 85.25 311 ASN A N 1
ATOM 2490 C CA . ASN A 1 311 ? 28.496 5.710 -6.313 1.00 85.25 311 ASN A CA 1
ATOM 2491 C C . ASN A 1 311 ? 27.146 5.652 -7.055 1.00 85.25 311 ASN A C 1
ATOM 2493 O O . ASN A 1 311 ? 26.712 6.645 -7.639 1.00 85.25 311 ASN A O 1
ATOM 2497 N N . GLU A 1 312 ? 26.476 4.495 -7.027 1.00 81.31 312 GLU A N 1
ATOM 2498 C CA . GLU A 1 312 ? 25.171 4.310 -7.680 1.00 81.31 312 GLU A CA 1
ATOM 2499 C C . GLU A 1 312 ? 24.075 5.203 -7.075 1.00 81.31 312 GLU A C 1
ATOM 2501 O O . GLU A 1 312 ? 23.251 5.723 -7.828 1.00 81.31 312 GLU A O 1
ATOM 2506 N N . PHE A 1 313 ? 24.157 5.490 -5.770 1.00 84.69 313 PHE A N 1
ATOM 2507 C CA . PHE A 1 313 ? 23.197 6.300 -5.007 1.00 84.69 313 PHE A CA 1
ATOM 2508 C C . PHE A 1 313 ? 23.369 7.810 -5.181 1.00 84.69 313 PHE A C 1
ATOM 2510 O O . PHE A 1 313 ? 22.511 8.571 -4.749 1.00 84.69 313 PHE A O 1
ATOM 2517 N N . ALA A 1 314 ? 24.479 8.260 -5.775 1.00 85.12 314 ALA A N 1
ATOM 2518 C CA . ALA A 1 314 ? 24.713 9.682 -6.007 1.00 85.12 314 ALA A CA 1
ATOM 2519 C C . ALA A 1 314 ? 23.689 10.267 -6.989 1.00 85.12 314 ALA A C 1
ATOM 2521 O O . ALA A 1 314 ? 23.079 9.535 -7.768 1.00 85.12 314 ALA A O 1
ATOM 2522 N N . ASP A 1 315 ? 23.542 11.585 -7.002 1.00 89.88 315 ASP A N 1
ATOM 2523 C CA . ASP A 1 315 ? 22.622 12.241 -7.925 1.00 89.88 315 ASP A CA 1
ATOM 2524 C C . ASP A 1 315 ? 22.994 11.998 -9.394 1.00 89.88 315 ASP A C 1
ATOM 2526 O O . ASP A 1 315 ? 24.164 11.837 -9.757 1.00 89.88 315 ASP A O 1
ATOM 2530 N N . GLY A 1 316 ? 21.975 11.985 -10.250 1.00 93.25 316 GLY A N 1
ATOM 2531 C CA . GLY A 1 316 ? 22.120 12.007 -11.700 1.00 93.25 316 GLY A CA 1
ATOM 2532 C C . GLY A 1 316 ? 21.745 10.704 -12.398 1.00 93.25 316 GLY A C 1
ATOM 2533 O O . GLY A 1 316 ? 21.221 9.753 -11.810 1.00 93.25 316 GLY A O 1
ATOM 2534 N N . TRP A 1 317 ? 22.001 10.684 -13.705 1.00 95.81 317 TRP A N 1
ATOM 2535 C CA . TRP A 1 317 ? 21.614 9.583 -14.578 1.00 95.81 317 TRP A CA 1
ATOM 2536 C C . TRP A 1 317 ? 22.538 8.377 -14.433 1.00 95.81 317 TRP A C 1
ATOM 2538 O O . TRP A 1 317 ? 23.764 8.491 -14.424 1.00 95.81 317 TRP A O 1
ATOM 2548 N N . LEU A 1 318 ? 21.925 7.202 -14.382 1.00 94.25 318 LEU A N 1
ATOM 2549 C CA . LEU A 1 318 ? 22.587 5.910 -14.386 1.00 94.25 318 LEU A CA 1
ATOM 2550 C C . LEU A 1 318 ? 22.006 5.063 -15.518 1.00 94.25 318 LEU A C 1
ATOM 2552 O O . LEU A 1 318 ? 20.790 4.933 -15.617 1.00 94.25 318 LEU A O 1
ATOM 2556 N N . VAL A 1 319 ? 22.853 4.458 -16.355 1.00 96.44 319 VAL A N 1
ATOM 2557 C CA . VAL A 1 319 ? 22.408 3.512 -17.395 1.00 96.44 319 VAL A CA 1
ATOM 2558 C C . VAL A 1 319 ? 22.882 2.111 -17.057 1.00 96.44 319 VAL A C 1
ATOM 2560 O O . VAL A 1 319 ? 24.080 1.885 -16.904 1.00 96.44 319 VAL A O 1
ATOM 2563 N N . HIS A 1 320 ? 21.962 1.154 -16.996 1.00 95.25 320 HIS A N 1
ATOM 2564 C CA . HIS A 1 320 ? 22.288 -0.247 -16.749 1.00 95.25 320 HIS A CA 1
ATOM 2565 C C . HIS A 1 320 ? 21.430 -1.184 -17.593 1.00 95.25 320 HIS A C 1
ATOM 2567 O O . HIS A 1 320 ? 20.467 -0.785 -18.253 1.00 95.25 320 HIS A O 1
ATOM 2573 N N . LYS A 1 321 ? 21.812 -2.460 -17.591 1.00 94.69 321 LYS A N 1
ATOM 2574 C CA . LYS A 1 321 ? 21.070 -3.517 -18.269 1.00 94.69 321 LYS A CA 1
ATOM 2575 C C . LYS A 1 321 ? 20.282 -4.339 -17.253 1.00 94.69 321 LYS A C 1
ATOM 2577 O O . LYS A 1 321 ? 20.806 -4.714 -16.207 1.00 94.69 321 LYS A O 1
ATOM 2582 N N . VAL A 1 322 ? 19.043 -4.659 -17.608 1.00 94.31 322 VAL A N 1
ATOM 2583 C CA . VAL A 1 322 ? 18.154 -5.548 -16.859 1.00 94.31 322 VAL A CA 1
ATOM 2584 C C . VAL A 1 322 ? 17.924 -6.809 -17.675 1.00 94.31 322 VAL A C 1
ATOM 2586 O O . VAL A 1 322 ? 17.468 -6.755 -18.818 1.00 94.31 322 VAL A O 1
ATOM 2589 N N . ASN A 1 323 ? 18.279 -7.953 -17.098 1.00 93.31 323 ASN A N 1
ATOM 2590 C CA . ASN A 1 323 ? 17.983 -9.257 -17.677 1.00 93.31 323 ASN A CA 1
ATOM 2591 C C . ASN A 1 323 ? 16.506 -9.588 -17.440 1.00 93.31 323 ASN A C 1
ATOM 2593 O O . ASN A 1 323 ? 16.019 -9.439 -16.324 1.00 93.31 323 ASN A O 1
ATOM 2597 N N . LEU A 1 324 ? 15.810 -10.045 -18.481 1.00 94.00 324 LEU A N 1
ATOM 2598 C CA . LEU A 1 324 ? 14.388 -10.376 -18.399 1.00 94.00 324 LEU A CA 1
ATOM 2599 C C . LEU A 1 324 ? 14.141 -11.838 -18.000 1.00 94.00 324 LEU A C 1
ATOM 2601 O O . LEU A 1 324 ? 12.989 -12.222 -17.843 1.00 94.00 324 LEU A O 1
ATOM 2605 N N . PHE A 1 325 ? 15.189 -12.665 -17.865 1.00 89.62 325 PHE A N 1
ATOM 2606 C CA . PHE A 1 325 ? 15.111 -14.076 -17.442 1.00 89.62 325 PHE A CA 1
ATOM 2607 C C . PHE A 1 325 ? 14.063 -14.904 -18.211 1.00 89.62 325 PHE A C 1
ATOM 2609 O O . PHE A 1 325 ? 13.374 -15.745 -17.635 1.00 89.62 325 PHE A O 1
ATOM 2616 N N . ASP A 1 326 ? 13.916 -14.622 -19.509 1.00 87.81 326 ASP A N 1
ATOM 2617 C CA . ASP A 1 326 ? 12.915 -15.220 -20.403 1.00 87.81 326 ASP A CA 1
ATOM 2618 C C . ASP A 1 326 ? 11.447 -15.007 -19.962 1.00 87.81 326 ASP A C 1
ATOM 2620 O O . ASP A 1 326 ? 10.542 -15.700 -20.420 1.00 87.81 326 ASP A O 1
ATOM 2624 N N . LYS A 1 327 ? 11.185 -14.014 -19.101 1.00 91.62 327 LYS A N 1
ATOM 2625 C CA . LYS A 1 327 ? 9.840 -13.624 -18.641 1.00 91.62 327 LYS A CA 1
ATOM 2626 C C . LYS A 1 327 ? 9.181 -12.534 -19.493 1.00 91.62 327 LYS A C 1
ATOM 2628 O O . LYS A 1 327 ? 8.007 -12.239 -19.308 1.00 91.62 327 LYS A O 1
ATOM 2633 N N . GLY A 1 328 ? 9.908 -11.956 -20.448 1.00 93.31 328 GLY A N 1
ATOM 2634 C CA . GLY A 1 328 ? 9.348 -11.012 -21.415 1.00 93.31 328 GLY A CA 1
ATOM 2635 C C . GLY A 1 328 ? 8.990 -9.646 -20.817 1.00 93.31 328 GLY A C 1
ATOM 2636 O O . GLY A 1 328 ? 9.689 -9.137 -19.940 1.00 93.31 328 GLY A O 1
ATOM 2637 N N . ALA A 1 329 ? 7.907 -9.047 -21.322 1.00 94.19 329 ALA A N 1
ATOM 2638 C CA . ALA A 1 329 ? 7.459 -7.698 -20.971 1.00 94.19 329 ALA A CA 1
ATOM 2639 C C . ALA A 1 329 ? 7.140 -7.521 -19.475 1.00 94.19 329 ALA A C 1
ATOM 2641 O O . ALA A 1 329 ? 7.360 -6.443 -18.932 1.00 94.19 329 ALA A O 1
ATOM 2642 N N . SER A 1 330 ? 6.711 -8.584 -18.784 1.00 93.88 330 SER A N 1
ATOM 2643 C CA . SER A 1 330 ? 6.381 -8.541 -17.350 1.00 93.88 330 SER A CA 1
ATOM 2644 C C . SER A 1 330 ? 7.581 -8.289 -16.433 1.00 93.88 330 SER A C 1
ATOM 2646 O O . SER A 1 330 ? 7.400 -8.024 -15.251 1.00 93.88 330 SER A O 1
ATOM 2648 N N . TRP A 1 331 ? 8.803 -8.410 -16.955 1.00 93.88 331 TRP A N 1
ATOM 2649 C CA . TRP A 1 331 ? 10.046 -8.152 -16.223 1.00 93.88 331 TRP A CA 1
ATOM 2650 C C . TRP A 1 331 ? 10.745 -6.859 -16.648 1.00 93.88 331 TRP A C 1
ATOM 2652 O O . TRP A 1 331 ? 11.841 -6.561 -16.170 1.00 93.88 331 TRP A O 1
ATOM 2662 N N . VAL A 1 332 ? 10.139 -6.087 -17.553 1.00 94.75 332 VAL A N 1
ATOM 2663 C CA . VAL A 1 332 ? 10.659 -4.769 -17.917 1.00 94.75 332 VAL A CA 1
ATOM 2664 C C . VAL A 1 332 ? 10.366 -3.802 -16.759 1.00 94.75 332 VAL A C 1
ATOM 2666 O O . VAL A 1 332 ? 9.223 -3.746 -16.303 1.00 94.75 332 VAL A O 1
ATOM 2669 N N . PRO A 1 333 ? 11.365 -3.054 -16.248 1.00 93.50 333 PRO A N 1
ATOM 2670 C CA . PRO A 1 333 ? 11.146 -2.099 -15.164 1.00 93.50 333 PRO A CA 1
ATOM 2671 C C . PRO A 1 333 ? 10.155 -1.013 -15.568 1.00 93.50 333 PRO A C 1
ATOM 2673 O O . PRO A 1 333 ? 10.277 -0.458 -16.658 1.00 93.50 333 PRO A O 1
ATOM 2676 N N . GLN A 1 334 ? 9.235 -0.656 -14.672 1.00 93.06 334 GLN A N 1
ATOM 2677 C CA . GLN A 1 334 ? 8.257 0.398 -14.929 1.00 93.06 334 GLN A CA 1
ATOM 2678 C C . GLN A 1 334 ? 8.957 1.713 -15.300 1.00 93.06 334 GLN A C 1
ATOM 2680 O O . GLN A 1 334 ? 9.809 2.216 -14.566 1.00 93.06 334 GLN A O 1
ATOM 2685 N N . GLY A 1 335 ? 8.613 2.253 -16.468 1.00 93.44 335 GLY A N 1
ATOM 2686 C CA . GLY A 1 335 ? 9.286 3.407 -17.053 1.00 93.44 335 GLY A CA 1
ATOM 2687 C C . GLY A 1 335 ? 8.737 3.763 -18.430 1.00 93.44 335 GLY A C 1
ATOM 2688 O O . GLY A 1 335 ? 7.927 3.034 -18.999 1.00 93.44 335 GLY A O 1
ATOM 2689 N N . VAL A 1 336 ? 9.185 4.888 -18.976 1.00 94.38 336 VAL A N 1
ATOM 2690 C CA . VAL A 1 336 ? 8.710 5.402 -20.269 1.00 94.38 336 VAL A CA 1
ATOM 2691 C C . VAL A 1 336 ? 9.592 4.872 -21.400 1.00 94.38 336 VAL A C 1
ATOM 2693 O O . VAL A 1 336 ? 10.818 4.864 -21.284 1.00 94.38 336 VAL A O 1
ATOM 2696 N N . LEU A 1 337 ? 8.993 4.429 -22.510 1.00 95.19 337 LEU A N 1
ATOM 2697 C CA . LEU A 1 337 ? 9.745 4.084 -23.721 1.00 95.19 337 LEU A CA 1
ATOM 2698 C C . LEU A 1 337 ? 10.350 5.344 -24.344 1.00 95.19 337 LEU A C 1
ATOM 2700 O O . LEU A 1 337 ? 9.636 6.308 -24.610 1.00 95.19 337 LEU A O 1
ATOM 2704 N N . ALA A 1 338 ? 11.654 5.320 -24.627 1.00 95.12 338 ALA A N 1
ATOM 2705 C CA . ALA A 1 338 ? 12.296 6.398 -25.368 1.00 95.12 338 ALA A CA 1
ATOM 2706 C C . ALA A 1 338 ? 11.638 6.593 -26.748 1.00 95.12 338 ALA A C 1
ATOM 2708 O O . ALA A 1 338 ? 11.238 5.627 -27.404 1.00 95.12 338 ALA A O 1
ATOM 2709 N N . GLU A 1 339 ? 11.575 7.839 -27.223 1.00 91.31 339 GLU A N 1
ATOM 2710 C CA . GLU A 1 339 ? 10.854 8.210 -28.453 1.00 91.31 339 GLU A CA 1
ATOM 2711 C C . GLU A 1 339 ? 11.286 7.416 -29.697 1.00 91.31 339 GLU A C 1
ATOM 2713 O O . GLU A 1 339 ? 10.489 7.159 -30.601 1.00 91.31 339 GLU A O 1
ATOM 2718 N N . HIS A 1 340 ? 12.556 7.010 -29.782 1.00 89.19 340 HIS A N 1
ATOM 2719 C CA . HIS A 1 340 ? 13.060 6.224 -30.913 1.00 89.19 340 HIS A CA 1
ATOM 2720 C C . HIS A 1 340 ? 12.596 4.767 -30.915 1.00 89.19 340 HIS A C 1
ATOM 2722 O O . HIS A 1 340 ? 12.723 4.112 -31.950 1.00 89.19 340 HIS A O 1
ATOM 2728 N N . LEU A 1 341 ? 12.076 4.260 -29.794 1.00 90.94 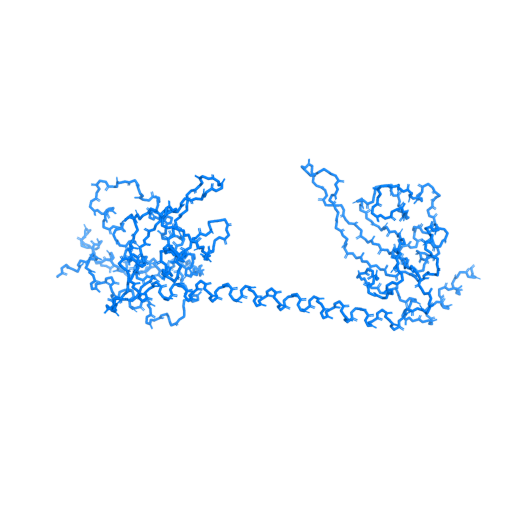341 LEU A N 1
ATOM 2729 C CA . LEU A 1 341 ? 11.478 2.927 -29.698 1.00 90.94 341 LEU A CA 1
ATOM 2730 C C . LEU A 1 341 ? 10.004 2.932 -30.102 1.00 90.94 341 LEU A C 1
ATOM 2732 O O . LEU A 1 341 ? 9.521 1.933 -30.631 1.00 90.94 341 LEU A O 1
ATOM 2736 N N . THR A 1 342 ? 9.305 4.049 -29.890 1.00 86.31 342 THR A N 1
ATOM 2737 C CA . THR A 1 342 ? 7.883 4.189 -30.228 1.00 86.31 342 THR A CA 1
ATOM 2738 C C . THR A 1 342 ? 7.655 4.745 -31.632 1.00 86.31 342 THR A C 1
ATOM 2740 O O . THR A 1 342 ? 6.631 4.453 -32.246 1.00 86.31 342 THR A O 1
ATOM 2743 N N . ASN A 1 343 ? 8.617 5.492 -32.192 1.00 79.19 343 ASN A N 1
ATOM 2744 C CA . ASN A 1 343 ? 8.523 6.056 -33.537 1.00 79.19 343 ASN A CA 1
ATOM 2745 C C . ASN A 1 343 ? 9.768 5.752 -34.402 1.00 79.19 343 ASN A C 1
ATOM 2747 O O . ASN A 1 343 ? 10.763 6.480 -34.339 1.00 79.19 343 ASN A O 1
ATOM 2751 N N . PRO A 1 344 ? 9.720 4.752 -35.303 1.00 56.41 344 PRO A N 1
ATOM 2752 C CA . PRO A 1 344 ? 10.860 4.386 -36.149 1.00 56.41 344 PRO A CA 1
ATOM 2753 C C . PRO A 1 344 ? 11.268 5.448 -37.196 1.00 56.41 344 PRO A C 1
ATOM 2755 O O . PRO A 1 344 ? 12.293 5.290 -37.864 1.00 56.41 344 PRO A O 1
ATOM 2758 N N . GLN A 1 345 ? 10.517 6.548 -37.372 1.00 51.88 345 GLN A N 1
ATOM 2759 C CA . GLN A 1 345 ? 10.946 7.661 -38.234 1.00 51.88 345 GLN A CA 1
ATOM 2760 C C . GLN A 1 345 ? 11.925 8.635 -37.549 1.00 51.88 345 GLN A C 1
ATOM 2762 O O . GLN A 1 345 ? 12.712 9.289 -38.243 1.00 51.88 345 GLN A O 1
ATOM 2767 N N . SER A 1 346 ? 11.945 8.718 -36.212 1.00 52.59 346 SER A N 1
ATOM 2768 C CA . SER A 1 346 ? 12.834 9.634 -35.471 1.00 52.59 346 SER A CA 1
ATOM 2769 C C . SER A 1 346 ? 14.309 9.208 -35.556 1.00 52.59 346 SER A C 1
ATOM 2771 O O . SER A 1 346 ? 15.207 10.046 -35.694 1.00 52.59 346 SER A O 1
ATOM 2773 N N . THR A 1 347 ? 14.566 7.898 -35.626 1.00 49.66 347 THR A N 1
ATOM 2774 C CA . THR A 1 347 ? 15.903 7.292 -35.743 1.00 49.66 347 THR A CA 1
ATOM 2775 C C . THR A 1 347 ? 16.625 7.720 -37.026 1.00 49.66 347 THR A C 1
ATOM 2777 O O . THR A 1 347 ? 17.828 7.992 -37.000 1.00 49.66 347 THR A O 1
ATOM 2780 N N . LYS A 1 348 ? 15.903 7.875 -38.149 1.00 47.84 348 LYS A N 1
ATOM 2781 C CA . LYS A 1 348 ? 16.474 8.380 -39.416 1.00 47.84 348 LYS A CA 1
ATOM 2782 C C . LYS A 1 348 ? 16.927 9.839 -39.317 1.00 47.84 348 LYS A C 1
ATOM 2784 O O . LYS A 1 348 ? 17.899 10.210 -39.971 1.00 47.84 348 LYS A O 1
ATOM 2789 N N . LYS A 1 349 ? 16.264 10.668 -38.504 1.00 49.25 349 LYS A N 1
ATOM 2790 C CA . LYS A 1 349 ? 16.608 12.091 -38.321 1.00 49.25 349 LYS A CA 1
ATOM 2791 C C . LYS 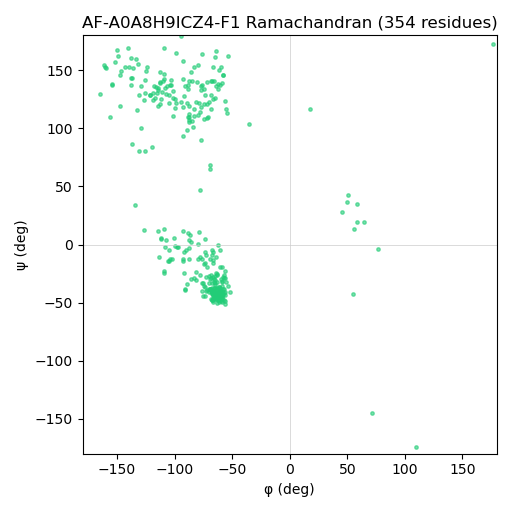A 1 349 ? 17.846 12.257 -37.426 1.00 49.25 349 LYS A C 1
ATOM 2793 O O . LYS A 1 349 ? 18.727 13.051 -37.752 1.00 49.25 349 LYS A O 1
ATOM 2798 N N . LEU A 1 350 ? 17.955 11.444 -36.369 1.00 48.94 350 LEU A N 1
ATOM 2799 C CA . LEU A 1 350 ? 19.114 11.381 -35.463 1.00 48.94 350 LEU A CA 1
ATOM 2800 C C . LEU A 1 350 ? 20.388 10.863 -36.155 1.00 48.94 350 LEU A C 1
ATOM 2802 O O . LEU A 1 350 ? 21.457 11.451 -36.002 1.00 48.94 350 LEU A O 1
ATOM 2806 N N . LEU A 1 351 ? 20.282 9.812 -36.978 1.00 46.50 351 LEU A N 1
ATOM 2807 C CA . LEU A 1 351 ? 21.417 9.269 -37.742 1.00 46.50 351 LEU A CA 1
ATOM 2808 C C . LEU A 1 351 ? 21.898 10.212 -38.858 1.00 46.50 351 LEU A C 1
ATOM 2810 O O . LEU A 1 351 ? 23.081 10.219 -39.191 1.00 46.50 351 LEU A O 1
ATOM 2814 N N . ARG A 1 352 ? 21.004 11.032 -39.424 1.00 42.25 352 ARG A N 1
ATOM 2815 C CA . ARG A 1 352 ? 21.331 11.968 -40.512 1.00 42.25 352 ARG A CA 1
ATOM 2816 C C . ARG A 1 352 ? 22.045 13.236 -40.022 1.00 42.25 352 ARG A C 1
ATOM 2818 O O . ARG A 1 352 ? 22.842 13.779 -40.776 1.00 42.25 352 ARG A O 1
ATOM 2825 N N . LYS A 1 353 ? 21.843 13.651 -38.763 1.00 46.59 353 LYS A N 1
ATOM 2826 C CA . LYS A 1 353 ? 22.596 14.753 -38.121 1.00 46.59 353 LYS A CA 1
ATOM 2827 C C . LYS A 1 353 ? 24.054 14.405 -37.774 1.00 46.59 353 LYS A C 1
ATOM 2829 O O . LYS A 1 353 ? 24.842 15.316 -37.589 1.00 46.59 353 LYS A O 1
ATOM 2834 N N . LYS A 1 354 ? 24.426 13.119 -37.695 1.00 46.41 354 LYS A N 1
ATOM 2835 C CA . LYS A 1 354 ? 25.808 12.667 -37.405 1.00 46.41 354 LYS A CA 1
ATOM 2836 C C . LYS A 1 354 ? 26.717 12.564 -38.647 1.00 4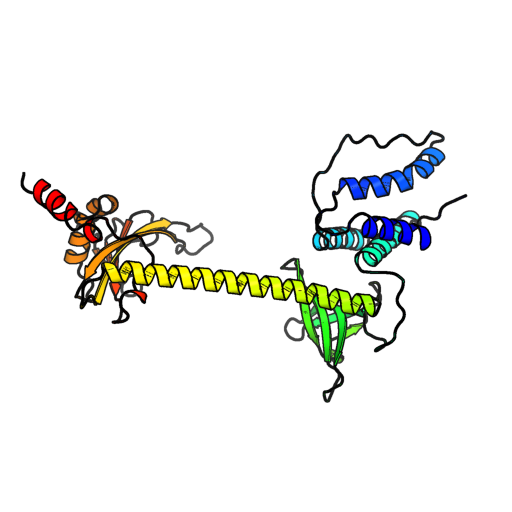6.41 354 LYS A C 1
ATOM 2838 O O . LYS A 1 354 ? 27.842 12.093 -38.526 1.00 46.41 354 LYS A O 1
ATOM 2843 N N . ARG A 1 355 ? 26.225 12.921 -39.842 1.00 38.69 355 ARG A N 1
ATOM 2844 C CA . ARG A 1 355 ? 26.942 12.787 -41.131 1.00 38.69 355 ARG A CA 1
ATOM 2845 C C . ARG A 1 355 ? 27.387 14.119 -41.759 1.00 38.69 355 ARG A C 1
ATOM 2847 O O . ARG A 1 355 ? 27.774 14.131 -42.923 1.00 38.69 355 ARG A O 1
ATOM 2854 N N . THR A 1 356 ? 27.341 15.200 -40.995 1.00 36.12 356 THR A N 1
ATOM 2855 C CA . THR A 1 356 ? 27.900 16.527 -41.306 1.00 36.12 356 THR A CA 1
ATOM 2856 C C . THR A 1 356 ? 28.840 16.897 -40.186 1.00 36.12 356 THR A C 1
ATOM 2858 O O . THR A 1 356 ? 29.939 17.388 -40.499 1.00 36.12 356 THR A O 1
#

Foldseek 3Di:
DDDPPLDPVVLLVVLVCCCVVCVDQPFDFPVNVVVVVLVVCQVVVCVVVVHHRDDPDPPDRRRDTAGLLRLLVVLVVVLVVLVPDDPDPVSVSVNSSSQSNNLSSLDDPDDDDDDDPQAQFWKWFQDPPPRDTFIWGFLDWDPPDPFIKTWTFTQDPVVSATDTDIDGPVRIDGDPPHDGDDNVSSPVVVVVNVVVVVVVVVVVVVVVVVVVVVLVVQLVVCVVLADPQFFKWKKKWFKAAPDDPVDDRPDIDTPAMETQDTDNDPDWDLQVQLVSLCQDPQRVVLSPDDPVQFAADPPDPQRTWGDPDNDPNHGGMIIGMGGQNPVHSSRPPDHHYDPCSVDVVVVVVSVVVVPD

Nearest PDB structures (foldseek):
  6bph-assembly1_A-2  TM=7.059E-01  e=1.918E-01  Homo sapiens
  4tvr-assembly1_A  TM=6.785E-01  e=2.414E-01  Homo sapiens
  3mp1-assembly1_A  TM=3.957E-01  e=1.811E-01  Escherichia coli K-12
  5xy3-assembly1_Y  TM=4.739E-01  e=4.292E-01  Trichomonas vaginalis
  4qqg-assembly3_C  TM=5.870E-01  e=2.412E+00  Homo sapiens

Solvent-accessible surface area (backbone atoms only — not comparable to full-atom values): 20556 Å² total; per-residue (Å²): 131,88,79,55,78,86,35,69,66,54,48,46,50,53,43,46,49,51,51,70,77,37,88,62,82,69,64,44,36,58,39,59,56,49,50,57,56,44,70,72,38,32,61,61,54,14,64,74,71,77,50,75,60,71,78,88,77,78,84,73,79,44,83,53,66,37,37,68,67,52,49,50,50,54,54,48,47,55,50,59,73,57,65,63,85,53,96,43,75,66,51,51,49,51,52,52,47,53,55,48,50,52,46,39,78,61,49,76,97,83,79,90,73,92,72,65,100,57,48,12,33,27,27,43,30,57,37,89,86,77,76,44,73,48,58,30,29,30,45,44,76,45,69,90,56,101,57,56,37,34,38,26,49,29,66,39,80,90,75,76,41,65,42,81,47,77,44,49,65,94,40,54,40,84,38,84,91,47,81,65,38,49,58,69,32,18,50,53,50,50,50,51,42,49,50,53,54,50,51,52,51,47,54,50,49,52,49,53,47,51,54,50,50,53,50,51,52,48,27,57,58,43,54,77,64,56,63,88,77,51,32,17,38,34,35,36,35,36,28,40,54,62,51,49,99,88,49,89,78,74,39,54,46,75,81,44,39,36,40,54,40,83,27,75,52,74,69,89,48,65,76,57,51,27,57,32,27,55,75,39,84,92,37,31,69,65,38,72,52,63,76,88,28,58,42,73,42,98,87,48,101,57,44,38,38,40,27,93,55,89,55,83,48,43,70,46,66,37,37,36,59,46,66,23,83,84,56,48,49,80,52,55,77,83,56,47,74,35,66,59,69,80,34,76,71,54,48,60,56,61,60,57,66,74,76,117